Protein AF-A0A1I8PI78-F1 (afdb_monomer_lite)

Radius of gyration: 45.67 Å; chains: 1; bounding box: 84×105×122 Å

Foldseek 3Di:
DVVQLPPDDLVLLLVLCVVVVHDSDDDSVVSVVVCPPPDPVVVVVSSVVVVVVVVVVVVVVVVVPPDDDDDDDDDDDDDDDDDDDDDDDDDDDDDDDDDDDDDDDDDDDDDDDDDDDDDDDDDDDDDDDDDPPPPPPVVVVVVVVVVVVVVVVVVVVVVVVVVVVVVVVVVVVVVVVVVVVVVVVVVVVVVVVVVVVVVLVVLVPDDLVVLLVVAAACPLPDFLLVRVVVLVVSCVVSVDDLVSSLVSVQVRYDDPLNVVCVVDPPSPPDDSVVVSVVSNVVRGPPPDVVVVVVVVVVVVVPDPPPPDDDD

pLDDT: mean 70.79, std 22.89, range [30.94, 96.75]

Sequence (311 aa):
MEFMEEELSLTTLQALCRNFFLSTDGTKRQLVLRLKDVPKEELTKMIEVETTKEYDSTVIQKHLTVDGGQSVVHKENLQASENVKNTAKLEGTSKNENADTKVMTTENIPNNNKNQRTPEKEKHKLQHTSNPNEEILSGRFDRRVNNYNNFRSAEFTLEASLKEKEMELLKKENELLKREQELLRKENQMLRSVDCAAEQSAAAGISLSLVSNFISNYDGKTDGTFWVTQLRDIQKTYMLSDNMLRALFATKLIGRAQVWLHSRRNTSDENLDELFQQFCLMFGTKETKLEKQVFEQQQRLKRPKTRNKSH

Secondary structure (DSSP, 8-state):
-HHHHHHS-HHHHHHHHHHTT----S-HHHHHHHGGGS-HHHHHHHHHHHHHHHHHHHHHHHTTS-S-----------------------------------------------------------------S-TTTSTTTHHHHHHHHHHHHHHHHHHHHHHHHHHHHHHHHHHHHHHHHHHHHHHHHHHHHHHHHHHHHHGGGS-HHHHHTTS--B-SSS-HHHHHHHHHHHHHHHT--HHHHHHHHHHHB-THHHHHHHH-TTTTTS-HHHHHHHHHHHHS----HHHHHHHHHHHHHTS--------

InterPro domains:
  IPR003034 SAP domain [PS50800] (5-39)

Organism: Stomoxys calcitrans (NCBI:txid35570)

Structure (mmCIF, N/CA/C/O backbone):
data_AF-A0A1I8PI78-F1
#
_entry.id   AF-A0A1I8PI78-F1
#
loop_
_atom_site.group_PDB
_atom_site.id
_atom_site.type_symbol
_atom_site.label_atom_id
_atom_site.label_alt_id
_atom_site.label_comp_id
_atom_site.label_asym_id
_atom_site.label_entity_id
_atom_site.label_seq_id
_atom_site.pdbx_PDB_ins_code
_atom_site.Cartn_x
_atom_site.Cartn_y
_atom_site.Cartn_z
_atom_site.occupancy
_atom_site.B_iso_or_equiv
_atom_site.auth_seq_id
_atom_site.auth_comp_id
_atom_site.auth_asym_id
_atom_site.auth_atom_id
_atom_site.pdbx_PDB_model_num
ATOM 1 N N . MET A 1 1 ? -8.635 -40.770 -2.370 1.00 59.88 1 MET A N 1
ATOM 2 C CA . MET A 1 1 ? -7.539 -40.112 -1.627 1.00 59.88 1 MET A CA 1
ATOM 3 C C . MET A 1 1 ? -6.339 -41.032 -1.541 1.00 59.88 1 MET A C 1
ATOM 5 O O . MET A 1 1 ? -5.278 -40.573 -1.919 1.00 59.88 1 MET A O 1
ATOM 9 N N . GLU A 1 2 ? -6.510 -42.312 -1.186 1.00 69.81 2 GLU A N 1
ATOM 10 C CA . GLU A 1 2 ? -5.438 -43.328 -1.287 1.00 69.81 2 GLU A CA 1
ATOM 11 C C . GLU A 1 2 ? -4.793 -43.369 -2.682 1.00 69.81 2 GLU A C 1
ATOM 13 O O . GLU A 1 2 ? -3.576 -43.332 -2.796 1.00 69.81 2 GLU A O 1
ATOM 18 N N . PHE A 1 3 ? -5.602 -43.245 -3.738 1.00 75.62 3 PHE A N 1
ATOM 19 C CA . PHE A 1 3 ? -5.130 -43.117 -5.123 1.00 75.62 3 PHE A CA 1
ATOM 20 C C . PHE A 1 3 ? -4.078 -42.006 -5.347 1.00 75.62 3 PHE A C 1
ATOM 22 O O . PHE A 1 3 ? -3.125 -42.186 -6.096 1.00 75.62 3 PHE A O 1
ATOM 29 N N . MET A 1 4 ? -4.204 -40.860 -4.662 1.00 75.94 4 MET A N 1
ATOM 30 C CA . MET A 1 4 ? -3.251 -39.750 -4.810 1.00 75.94 4 MET A CA 1
ATOM 31 C C . MET A 1 4 ? -1.936 -39.989 -4.059 1.00 75.94 4 MET A C 1
ATOM 33 O O . MET A 1 4 ? -0.906 -39.428 -4.431 1.00 75.94 4 MET A O 1
ATOM 37 N N . GLU A 1 5 ? -1.958 -40.793 -2.993 1.00 76.88 5 GLU A N 1
ATOM 38 C CA . GLU A 1 5 ? -0.756 -41.097 -2.216 1.00 76.88 5 GLU A CA 1
ATOM 39 C C . GLU A 1 5 ? 0.148 -42.116 -2.902 1.00 76.88 5 GLU A C 1
ATOM 41 O O . GLU A 1 5 ? 1.349 -42.105 -2.637 1.00 76.88 5 GLU A O 1
ATOM 46 N N . GLU A 1 6 ? -0.370 -42.949 -3.800 1.00 83.81 6 GLU A N 1
ATOM 47 C CA . GLU A 1 6 ? 0.429 -43.977 -4.473 1.00 83.81 6 GLU A CA 1
ATOM 48 C C . GLU A 1 6 ? 0.886 -43.536 -5.866 1.00 83.81 6 GLU A C 1
ATOM 50 O O . GLU A 1 6 ? 2.072 -43.654 -6.166 1.00 83.81 6 GLU A O 1
ATOM 55 N N . GLU A 1 7 ? 0.013 -42.924 -6.671 1.00 88.25 7 GLU A N 1
ATOM 56 C CA . GLU A 1 7 ? 0.315 -42.695 -8.093 1.00 88.25 7 GLU A CA 1
ATOM 57 C C . GLU A 1 7 ? 1.052 -41.386 -8.399 1.00 88.25 7 GLU A C 1
ATOM 59 O O . GLU A 1 7 ? 1.869 -41.332 -9.316 1.00 88.25 7 GLU A O 1
ATOM 64 N N . LEU A 1 8 ? 0.806 -40.317 -7.637 1.00 91.19 8 LEU A N 1
ATOM 65 C CA . LEU A 1 8 ? 1.380 -39.006 -7.953 1.00 91.19 8 LEU A CA 1
ATOM 66 C C . LEU A 1 8 ? 2.777 -38.857 -7.357 1.00 91.19 8 LEU A C 1
ATOM 68 O O . LEU A 1 8 ? 3.002 -39.161 -6.185 1.00 91.19 8 LEU A O 1
ATOM 72 N N . SER A 1 9 ? 3.728 -38.344 -8.132 1.00 93.88 9 SER A N 1
ATOM 73 C CA . SER A 1 9 ? 5.056 -38.023 -7.608 1.00 93.88 9 SER A CA 1
ATOM 74 C C . SER A 1 9 ? 4.990 -36.852 -6.609 1.00 93.88 9 SER A C 1
ATOM 76 O O . SER A 1 9 ? 4.043 -36.058 -6.603 1.00 93.88 9 SER A O 1
ATOM 78 N N . LEU A 1 10 ? 6.003 -36.723 -5.742 1.00 93.94 10 LEU A N 1
ATOM 79 C CA . LEU A 1 10 ? 6.080 -35.600 -4.798 1.00 93.94 10 LEU A CA 1
ATOM 80 C C . LEU A 1 10 ? 6.119 -34.251 -5.533 1.00 93.94 10 LEU A C 1
ATOM 82 O O . LEU A 1 10 ? 5.481 -33.297 -5.095 1.00 93.94 10 LEU A O 1
ATOM 86 N N . THR A 1 11 ? 6.822 -34.187 -6.663 1.00 94.06 11 THR A N 1
ATOM 87 C CA . THR A 1 11 ? 6.937 -32.985 -7.495 1.00 94.06 11 THR A CA 1
ATOM 88 C C . THR A 1 11 ? 5.598 -32.607 -8.119 1.00 94.06 11 THR A C 1
ATOM 90 O O . THR A 1 11 ? 5.228 -31.434 -8.078 1.00 94.06 11 THR A O 1
ATOM 93 N N . THR A 1 12 ? 4.820 -33.582 -8.600 1.00 94.56 12 THR A N 1
ATOM 94 C CA . THR A 1 12 ? 3.467 -33.331 -9.125 1.00 94.56 12 THR A CA 1
ATOM 95 C C . THR A 1 12 ? 2.546 -32.793 -8.028 1.00 94.56 12 THR A C 1
ATOM 97 O O . THR A 1 12 ? 1.825 -31.823 -8.243 1.00 94.56 12 THR A O 1
ATOM 100 N N . LEU A 1 13 ? 2.610 -33.351 -6.814 1.00 95.19 13 LEU A N 1
ATOM 101 C CA . LEU A 1 13 ? 1.818 -32.863 -5.679 1.00 95.19 13 LEU A CA 1
ATOM 102 C C . LEU A 1 13 ? 2.198 -31.434 -5.269 1.00 95.19 13 LEU A C 1
ATOM 104 O O . LEU A 1 13 ? 1.318 -30.628 -4.974 1.00 95.19 13 LEU A O 1
ATOM 108 N N . GLN A 1 14 ? 3.487 -31.090 -5.292 1.00 96.12 14 GLN A N 1
ATOM 109 C CA . GLN A 1 14 ? 3.941 -29.720 -5.043 1.00 96.12 14 GLN A CA 1
ATOM 110 C C . GLN A 1 14 ? 3.461 -28.746 -6.127 1.00 96.12 14 GLN A C 1
ATOM 112 O O . GLN A 1 14 ? 3.034 -27.639 -5.797 1.00 96.12 14 GLN A O 1
ATOM 117 N N . ALA A 1 15 ? 3.488 -29.151 -7.400 1.00 95.56 15 ALA A N 1
ATOM 118 C CA . ALA A 1 15 ? 2.967 -28.348 -8.505 1.00 95.56 15 ALA A CA 1
ATOM 119 C C . ALA A 1 15 ? 1.457 -28.093 -8.355 1.00 95.56 15 ALA A C 1
ATOM 121 O O . ALA A 1 15 ? 1.011 -26.951 -8.470 1.00 95.56 15 ALA A O 1
ATOM 122 N N . LEU A 1 16 ? 0.687 -29.124 -7.991 1.00 95.50 16 LEU A N 1
ATOM 123 C CA . LEU A 1 16 ? -0.740 -28.987 -7.694 1.00 95.50 16 LEU A CA 1
ATOM 124 C C . LEU A 1 16 ? -0.979 -28.019 -6.529 1.00 95.50 16 LEU A C 1
ATOM 126 O O . LEU A 1 16 ? -1.774 -27.093 -6.668 1.00 95.50 16 LEU A O 1
ATOM 130 N N . CYS A 1 17 ? -0.259 -28.159 -5.410 1.00 96.25 17 CYS A N 1
ATOM 131 C CA . CYS A 1 17 ? -0.379 -27.220 -4.291 1.00 96.25 17 CYS A CA 1
ATOM 132 C C . CYS A 1 17 ? -0.073 -25.776 -4.713 1.00 96.25 17 CYS A C 1
ATOM 134 O O . CYS A 1 17 ? -0.805 -24.869 -4.323 1.00 96.25 17 CYS A O 1
ATOM 136 N N . ARG A 1 18 ? 0.945 -25.558 -5.556 1.00 96.06 18 ARG A N 1
ATOM 137 C CA . ARG A 1 18 ? 1.276 -24.228 -6.085 1.00 96.06 18 ARG A CA 1
ATOM 138 C C . ARG A 1 18 ? 0.136 -23.639 -6.921 1.00 96.06 18 ARG A C 1
ATOM 140 O O . ARG A 1 18 ? -0.167 -22.462 -6.754 1.00 96.06 18 ARG A O 1
ATOM 147 N N . ASN A 1 19 ? -0.515 -24.441 -7.765 1.00 95.62 19 ASN A N 1
ATOM 148 C CA . ASN A 1 19 ? -1.627 -23.984 -8.609 1.00 95.62 19 ASN A CA 1
ATOM 149 C C . ASN A 1 19 ? -2.861 -23.565 -7.793 1.00 95.62 19 ASN A C 1
ATOM 151 O O . ASN A 1 19 ? -3.588 -22.669 -8.208 1.00 95.62 19 ASN A O 1
ATOM 155 N N . PHE A 1 20 ? -3.064 -24.162 -6.616 1.00 95.06 20 PHE A N 1
ATOM 156 C CA . PHE A 1 20 ? -4.135 -23.789 -5.684 1.00 95.06 20 PHE A CA 1
ATOM 157 C C . PHE A 1 20 ? -3.693 -22.784 -4.605 1.00 95.06 20 PHE A C 1
ATOM 159 O O . PHE A 1 20 ? -4.415 -22.575 -3.634 1.00 95.06 20 PHE A O 1
ATOM 166 N N . PHE A 1 21 ? -2.516 -22.159 -4.750 1.00 95.50 21 PHE A N 1
ATOM 167 C CA . PHE A 1 21 ? -1.947 -21.214 -3.775 1.00 95.50 21 PHE A CA 1
ATOM 168 C C . PHE A 1 21 ? -1.801 -21.792 -2.353 1.00 95.50 21 PHE A C 1
ATOM 170 O O . PHE A 1 21 ? -1.835 -21.070 -1.356 1.00 95.50 21 PHE A O 1
ATOM 177 N N . LEU A 1 22 ? -1.615 -23.107 -2.253 1.00 95.75 22 LEU A N 1
ATOM 178 C CA . LEU A 1 22 ? -1.361 -23.819 -1.006 1.00 95.75 22 LEU A CA 1
ATOM 179 C C . LEU A 1 22 ? 0.149 -23.934 -0.765 1.00 95.75 22 LEU A C 1
ATOM 181 O O . LEU A 1 22 ? 0.956 -23.942 -1.696 1.00 95.75 22 LEU A O 1
ATOM 185 N N . SER A 1 23 ? 0.546 -24.074 0.502 1.00 95.44 23 SER A N 1
ATOM 186 C CA . SER A 1 23 ? 1.950 -24.317 0.857 1.00 95.44 23 SER A CA 1
ATOM 187 C C . SER A 1 23 ? 2.472 -25.598 0.193 1.00 95.44 23 SER A C 1
ATOM 189 O O . SER A 1 23 ? 1.847 -26.659 0.295 1.00 95.44 23 SER A O 1
ATOM 191 N N . THR A 1 24 ? 3.639 -25.499 -0.447 1.00 95.94 24 THR A N 1
ATOM 192 C CA . THR A 1 24 ? 4.338 -26.606 -1.121 1.00 95.94 24 THR A CA 1
ATOM 193 C C . THR A 1 24 ? 5.273 -27.389 -0.197 1.00 95.94 24 THR A C 1
ATOM 195 O O . THR A 1 24 ? 5.861 -28.388 -0.614 1.00 95.94 24 THR A O 1
ATOM 198 N N . ASP A 1 25 ? 5.411 -26.955 1.056 1.00 95.12 25 ASP A N 1
ATOM 199 C CA . ASP A 1 25 ? 6.370 -27.524 1.997 1.00 95.12 25 ASP A CA 1
ATOM 200 C C . ASP A 1 25 ? 5.739 -28.662 2.791 1.00 95.12 25 ASP A C 1
ATOM 202 O O . ASP A 1 25 ? 4.659 -28.514 3.376 1.00 95.12 25 ASP A O 1
ATOM 206 N N . GLY A 1 26 ? 6.418 -29.804 2.839 1.00 94.06 26 GLY A N 1
ATOM 207 C CA . GLY A 1 26 ? 6.004 -30.930 3.663 1.00 94.06 26 GLY A CA 1
ATOM 208 C C . GLY A 1 26 ? 6.188 -32.288 3.008 1.00 94.06 26 GLY A C 1
ATOM 209 O O . GLY A 1 26 ? 6.718 -32.430 1.908 1.00 94.06 26 GLY A O 1
ATOM 210 N N . THR A 1 27 ? 5.738 -33.311 3.725 1.00 96.06 27 THR A N 1
ATOM 211 C CA . THR A 1 27 ? 5.725 -34.694 3.238 1.00 96.06 27 THR A CA 1
ATOM 212 C C . THR A 1 27 ? 4.560 -34.935 2.276 1.00 96.06 27 THR A C 1
ATOM 214 O O . THR A 1 27 ? 3.567 -34.206 2.290 1.00 96.06 27 THR A O 1
ATOM 217 N N . LYS A 1 28 ? 4.634 -36.012 1.479 1.00 95.62 28 LYS A N 1
ATOM 218 C CA . LYS A 1 28 ? 3.578 -36.419 0.530 1.00 95.62 28 LYS A CA 1
ATOM 219 C C . LYS A 1 28 ? 2.179 -36.411 1.168 1.00 95.62 28 LYS A C 1
ATOM 221 O O . LYS A 1 28 ? 1.252 -35.820 0.625 1.00 95.62 28 LYS A O 1
ATOM 226 N N . ARG A 1 29 ? 2.061 -36.969 2.378 1.00 94.25 29 ARG A N 1
ATOM 227 C CA . ARG A 1 29 ? 0.813 -37.010 3.161 1.00 94.25 29 ARG A CA 1
ATOM 228 C C . ARG A 1 29 ? 0.294 -35.625 3.541 1.00 94.25 29 ARG A C 1
ATOM 230 O O . ARG A 1 29 ? -0.905 -35.380 3.484 1.00 94.25 29 ARG A O 1
ATOM 237 N N . GLN A 1 30 ? 1.184 -34.707 3.923 1.00 95.50 30 GLN A N 1
ATOM 238 C CA . GLN A 1 30 ? 0.795 -33.336 4.270 1.00 95.50 30 GLN A CA 1
ATOM 239 C C . GLN A 1 30 ? 0.253 -32.585 3.052 1.00 95.50 30 GLN A C 1
ATOM 241 O O . GLN A 1 30 ? -0.736 -31.868 3.181 1.00 95.50 30 GLN A O 1
ATOM 246 N N . LEU A 1 31 ? 0.855 -32.781 1.876 1.00 95.75 31 LEU A N 1
ATOM 247 C CA . LEU A 1 31 ? 0.366 -32.189 0.629 1.00 95.75 31 LEU A CA 1
ATOM 248 C C . LEU A 1 31 ? -0.999 -32.768 0.232 1.00 95.75 31 LEU A C 1
ATOM 250 O O . LEU A 1 31 ? -1.918 -32.010 -0.068 1.00 95.75 31 LEU A O 1
ATOM 254 N N . VAL A 1 32 ? -1.177 -34.091 0.327 1.00 95.75 32 VAL A N 1
ATOM 255 C CA . VAL A 1 32 ? -2.467 -34.747 0.041 1.00 95.75 32 VAL A CA 1
ATOM 256 C C . VAL A 1 32 ? -3.570 -34.277 0.991 1.00 95.75 32 VAL A C 1
ATOM 258 O O . VAL A 1 32 ? -4.687 -34.020 0.544 1.00 95.75 32 VAL A O 1
ATOM 261 N N . LEU A 1 33 ? -3.269 -34.098 2.281 1.00 95.50 33 LEU A N 1
ATOM 262 C CA . LEU A 1 33 ? -4.239 -33.572 3.246 1.00 95.50 33 LEU A CA 1
ATOM 263 C C . LEU A 1 33 ? -4.698 -32.151 2.909 1.00 95.50 33 LEU A C 1
ATOM 265 O O . LEU A 1 33 ? -5.870 -31.851 3.102 1.00 95.50 33 LEU A O 1
ATOM 269 N N . ARG A 1 34 ? -3.818 -31.291 2.385 1.00 94.44 34 ARG A N 1
ATOM 270 C CA . ARG A 1 34 ? -4.192 -29.927 1.963 1.00 94.44 34 ARG A CA 1
ATOM 271 C C . ARG A 1 34 ? -5.058 -29.929 0.707 1.00 94.44 34 ARG A C 1
ATOM 273 O O . ARG A 1 34 ? -5.958 -29.112 0.580 1.00 94.44 34 ARG A O 1
ATOM 280 N N . LEU A 1 35 ? -4.808 -30.868 -0.201 1.00 94.62 35 LEU A N 1
ATOM 281 C CA . LEU A 1 35 ? -5.600 -31.042 -1.419 1.00 94.62 35 LEU A CA 1
ATOM 282 C C . LEU A 1 35 ? -6.957 -31.719 -1.165 1.00 94.62 35 LEU A C 1
ATOM 284 O O . LEU A 1 35 ? -7.769 -31.818 -2.080 1.00 94.62 35 LEU A O 1
ATOM 288 N N . LYS A 1 36 ? -7.232 -32.173 0.065 1.00 94.69 36 LYS A N 1
ATOM 289 C CA . LYS A 1 36 ? -8.497 -32.825 0.430 1.00 94.69 36 LYS A CA 1
ATOM 290 C C . LYS A 1 36 ? -9.708 -31.901 0.294 1.00 94.69 36 LYS A C 1
ATOM 292 O O . LYS A 1 36 ? -10.793 -32.392 -0.013 1.00 94.69 36 LYS A O 1
ATOM 297 N N . ASP A 1 37 ? -9.510 -30.605 0.515 1.00 92.62 37 ASP A N 1
ATOM 298 C CA . ASP A 1 37 ? -10.580 -29.604 0.478 1.00 92.62 37 ASP A CA 1
ATOM 299 C C . ASP A 1 37 ? -10.832 -29.060 -0.942 1.00 92.62 37 ASP A C 1
ATOM 301 O O . ASP A 1 37 ? -11.783 -28.312 -1.161 1.00 92.62 37 ASP A O 1
ATOM 305 N N . VAL A 1 38 ? -10.014 -29.459 -1.923 1.00 94.25 38 VAL A N 1
ATOM 306 C CA . VAL A 1 38 ? -10.162 -29.058 -3.327 1.00 94.25 38 VAL A CA 1
ATOM 307 C C . VAL A 1 38 ? -11.222 -29.934 -4.016 1.00 94.25 38 VAL A C 1
ATOM 309 O O . VAL A 1 38 ? -11.192 -31.163 -3.869 1.00 94.25 38 VAL A O 1
ATOM 312 N N . PRO A 1 39 ? -12.154 -29.355 -4.800 1.00 95.44 39 PRO A N 1
ATOM 313 C CA . PRO A 1 39 ? -13.128 -30.125 -5.566 1.00 95.44 39 PRO A CA 1
ATOM 314 C C . PRO A 1 39 ? -12.450 -31.133 -6.502 1.00 95.44 39 PRO A C 1
ATOM 316 O O . PRO A 1 39 ? -11.530 -30.797 -7.250 1.00 95.44 39 PRO A O 1
ATOM 319 N N . LYS A 1 40 ? -12.939 -32.380 -6.507 1.00 91.69 40 LYS A N 1
ATOM 320 C CA . LYS A 1 40 ? -12.351 -33.470 -7.311 1.00 91.69 40 LYS A CA 1
ATOM 321 C C . LYS A 1 40 ? -12.277 -33.134 -8.803 1.00 91.69 40 LYS A C 1
ATOM 323 O O . LYS A 1 40 ? -11.312 -33.502 -9.458 1.00 91.69 40 LYS A O 1
ATOM 328 N N . GLU A 1 41 ? -13.274 -32.422 -9.317 1.00 92.12 41 GLU A N 1
ATOM 329 C CA . GLU A 1 41 ? -13.380 -32.030 -10.728 1.00 92.12 41 GLU A CA 1
ATOM 330 C C . GLU A 1 41 ? -12.252 -31.088 -11.165 1.00 92.12 41 GLU A C 1
ATOM 332 O O . GLU A 1 41 ? -11.722 -31.220 -12.268 1.00 92.12 41 GLU A O 1
ATOM 337 N N . GLU A 1 42 ? -11.858 -30.150 -10.302 1.00 93.38 42 GLU A N 1
ATOM 338 C CA . GLU A 1 42 ? -10.747 -29.232 -10.573 1.00 93.38 42 GLU A CA 1
ATOM 339 C C . GLU A 1 42 ? -9.404 -29.951 -10.478 1.00 93.38 42 GLU A C 1
ATOM 341 O O . GLU A 1 42 ? -8.502 -29.724 -11.287 1.00 93.38 42 GLU A O 1
ATOM 346 N N . LEU A 1 43 ? -9.299 -30.869 -9.519 1.00 93.00 43 LEU A N 1
ATOM 347 C CA . LEU A 1 43 ? -8.092 -31.641 -9.286 1.00 93.00 43 LEU A CA 1
ATOM 348 C C . LEU A 1 43 ? -7.796 -32.603 -10.450 1.00 93.00 43 LEU A C 1
ATOM 350 O O . LEU A 1 43 ? -6.653 -32.675 -10.894 1.00 93.00 43 LEU A O 1
ATOM 354 N N . THR A 1 44 ? -8.813 -33.268 -11.012 1.00 92.69 44 THR A N 1
ATOM 355 C CA . THR A 1 44 ? -8.657 -34.124 -12.203 1.00 92.69 44 THR A CA 1
ATOM 356 C C . THR A 1 44 ? -8.186 -33.329 -13.421 1.00 92.69 44 THR A C 1
ATOM 358 O O . THR A 1 44 ? -7.210 -33.724 -14.055 1.00 92.69 44 THR A O 1
ATOM 361 N N . LYS A 1 45 ? -8.796 -32.168 -13.702 1.00 93.88 45 LYS A N 1
ATOM 362 C CA . LYS A 1 45 ? -8.381 -31.299 -14.820 1.00 93.88 45 LYS A CA 1
ATOM 363 C C . LYS A 1 45 ? -6.923 -30.852 -14.691 1.00 93.88 45 LYS A C 1
ATOM 365 O O . LYS A 1 45 ? -6.190 -30.823 -15.672 1.00 93.88 45 LYS A O 1
ATOM 370 N N . MET A 1 46 ? -6.492 -30.510 -13.479 1.00 92.81 46 MET A N 1
ATOM 371 C CA . MET A 1 46 ? -5.114 -30.083 -13.220 1.00 92.81 46 MET A CA 1
ATOM 372 C C . MET A 1 46 ? -4.104 -31.229 -13.345 1.00 92.81 46 MET A C 1
ATOM 374 O O . MET A 1 46 ? -3.005 -31.012 -13.849 1.00 92.81 46 MET A O 1
ATOM 378 N N . ILE A 1 47 ? -4.469 -32.448 -12.936 1.00 92.69 47 ILE A N 1
ATOM 379 C CA . ILE A 1 47 ? -3.618 -33.634 -13.115 1.00 92.69 47 ILE A CA 1
ATOM 380 C C . ILE A 1 47 ? -3.422 -33.945 -14.604 1.00 92.69 47 ILE A C 1
ATOM 382 O O . ILE A 1 47 ? -2.298 -34.221 -15.023 1.00 92.69 47 ILE A O 1
ATOM 386 N N . GLU A 1 48 ? -4.472 -33.854 -15.423 1.00 91.25 48 GLU A N 1
ATOM 387 C CA . GLU A 1 48 ? -4.363 -34.030 -16.880 1.00 91.25 48 GLU A CA 1
ATOM 388 C C . GLU A 1 48 ? -3.405 -32.999 -17.500 1.00 91.25 48 GLU A C 1
ATOM 390 O O . GLU A 1 48 ? -2.521 -33.347 -18.280 1.00 91.25 48 GLU A O 1
ATOM 395 N N . VAL A 1 49 ? -3.498 -31.732 -17.089 1.00 91.12 49 VAL A N 1
ATOM 396 C CA . VAL A 1 49 ? -2.586 -30.684 -17.572 1.00 91.12 49 VAL A CA 1
ATOM 397 C C . VAL A 1 49 ? -1.138 -30.956 -17.157 1.00 91.12 49 VAL A C 1
ATOM 399 O O . VAL A 1 49 ? -0.230 -30.786 -17.965 1.00 91.12 49 VAL A O 1
ATOM 402 N N . GLU A 1 50 ? -0.887 -31.393 -15.926 1.00 87.44 50 GLU A N 1
ATOM 403 C CA . GLU A 1 50 ? 0.489 -31.578 -15.455 1.00 87.44 50 GLU A CA 1
ATOM 404 C C . GLU A 1 50 ? 1.143 -32.850 -16.022 1.00 87.44 50 GLU A C 1
ATOM 406 O O . GLU A 1 50 ? 2.325 -32.838 -16.361 1.00 87.44 50 GLU A O 1
ATOM 411 N N . THR A 1 51 ? 0.364 -33.914 -16.232 1.00 83.25 51 THR A N 1
ATOM 412 C CA . THR A 1 51 ? 0.847 -35.154 -16.868 1.00 83.25 51 THR A CA 1
ATOM 413 C C . THR A 1 51 ? 1.193 -34.962 -18.348 1.00 83.25 51 THR A C 1
ATOM 415 O O . THR A 1 51 ? 2.148 -35.569 -18.834 1.00 83.25 51 THR A O 1
ATOM 418 N N . THR A 1 52 ? 0.500 -34.066 -19.063 1.00 80.31 52 THR A N 1
ATOM 419 C CA . THR A 1 52 ? 0.860 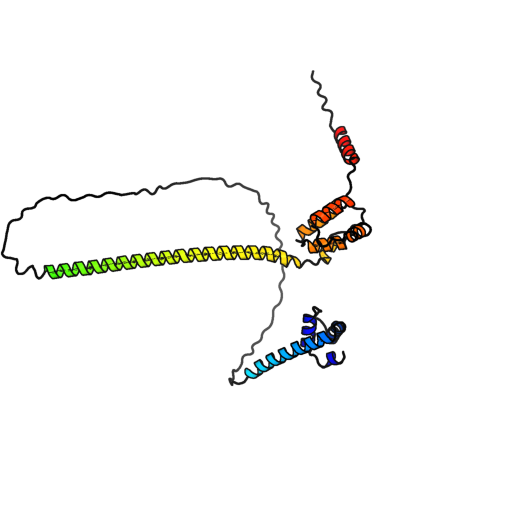-33.736 -20.459 1.00 80.31 52 THR A CA 1
ATOM 420 C C . THR A 1 52 ? 2.202 -33.004 -20.577 1.00 80.31 52 THR A C 1
ATOM 422 O O . THR A 1 52 ? 2.966 -33.280 -21.501 1.00 80.31 52 THR A O 1
ATOM 425 N N . LYS A 1 53 ? 2.562 -32.146 -19.612 1.00 78.19 53 LYS A N 1
ATOM 426 C CA . LYS A 1 53 ? 3.855 -31.426 -19.614 1.00 78.19 53 LYS A CA 1
ATOM 427 C C . LYS A 1 53 ? 5.059 -32.340 -19.371 1.00 78.19 53 LYS A C 1
ATOM 429 O O . LYS A 1 53 ? 6.151 -32.097 -19.892 1.00 78.19 53 LYS A O 1
ATOM 434 N N . GLU A 1 54 ? 4.876 -33.381 -18.564 1.00 65.88 54 GLU A N 1
ATOM 435 C CA . GLU A 1 54 ? 5.935 -34.344 -18.245 1.00 65.88 54 GLU A CA 1
ATOM 436 C C . GLU A 1 54 ? 6.249 -35.256 -19.449 1.00 65.88 54 GLU A C 1
ATOM 438 O O . GLU A 1 54 ? 7.404 -35.638 -19.675 1.00 65.88 54 GLU A O 1
ATOM 443 N N . TYR A 1 55 ? 5.248 -35.515 -20.299 1.00 62.25 55 TYR A N 1
ATOM 444 C CA . TYR A 1 55 ? 5.428 -36.243 -21.555 1.00 62.25 55 TYR A CA 1
ATOM 445 C C . TYR A 1 55 ? 6.262 -35.448 -22.578 1.00 62.25 55 TYR A C 1
ATOM 447 O O . TYR A 1 55 ? 7.208 -35.989 -23.148 1.00 62.25 55 TYR A O 1
ATOM 455 N N . ASP A 1 56 ? 6.020 -34.144 -22.738 1.00 59.84 56 ASP A N 1
ATOM 456 C CA . ASP A 1 56 ? 6.804 -33.320 -23.674 1.00 59.84 56 ASP A CA 1
ATOM 457 C C . ASP A 1 56 ? 8.270 -33.158 -23.235 1.00 59.84 56 ASP A C 1
ATOM 459 O O . ASP A 1 56 ? 9.189 -33.200 -24.058 1.00 59.84 56 ASP A O 1
ATOM 463 N N . SER A 1 57 ? 8.525 -33.068 -21.927 1.00 59.19 57 SER A N 1
ATOM 464 C CA . SER A 1 57 ? 9.893 -32.954 -21.398 1.00 59.19 57 SER A CA 1
ATOM 465 C C . SER A 1 57 ? 10.713 -34.240 -21.593 1.00 59.19 57 SER A C 1
ATOM 467 O O . SER A 1 57 ? 11.920 -34.185 -21.843 1.00 59.19 57 SER A O 1
ATOM 469 N N . THR A 1 58 ? 10.069 -35.410 -21.537 1.00 58.97 58 THR A N 1
ATOM 470 C CA . THR A 1 58 ? 10.737 -36.709 -21.730 1.00 58.97 58 THR A CA 1
ATOM 471 C C . THR A 1 58 ? 10.955 -37.064 -23.205 1.00 58.97 58 THR A C 1
ATOM 473 O O . THR A 1 58 ? 11.942 -37.733 -23.530 1.00 58.97 58 THR A O 1
ATOM 476 N N . VAL A 1 59 ? 10.108 -36.572 -24.116 1.00 56.62 59 VAL A N 1
ATOM 477 C CA . VAL A 1 59 ? 10.306 -36.707 -25.571 1.00 56.62 59 VAL A CA 1
ATOM 478 C C . VAL A 1 59 ? 11.497 -35.866 -26.050 1.00 56.62 59 VAL A C 1
ATOM 480 O O . VAL A 1 59 ? 12.291 -36.337 -26.867 1.00 56.62 59 VAL A O 1
ATOM 483 N N . ILE A 1 60 ? 11.709 -34.678 -25.474 1.00 54.47 60 ILE A N 1
ATOM 484 C CA . ILE A 1 60 ? 12.849 -33.814 -25.823 1.00 54.47 60 ILE A CA 1
ATOM 485 C C . ILE A 1 60 ? 14.184 -34.413 -25.342 1.00 54.47 60 ILE A C 1
ATOM 487 O O . ILE A 1 60 ? 15.173 -34.380 -26.075 1.00 54.47 60 ILE A O 1
ATOM 491 N N . GLN A 1 61 ? 14.231 -35.043 -24.163 1.00 51.81 61 GLN A N 1
ATOM 492 C CA . GLN A 1 61 ? 15.461 -35.686 -23.672 1.00 51.81 61 GLN A CA 1
ATOM 493 C C . GLN A 1 61 ? 15.845 -36.963 -24.438 1.00 51.81 61 GLN A C 1
ATOM 495 O O . GLN A 1 61 ? 17.035 -37.241 -24.601 1.00 51.81 61 GLN A O 1
ATOM 500 N N . LYS A 1 62 ? 14.876 -37.726 -24.963 1.00 51.19 62 LYS A N 1
ATOM 501 C CA . LYS A 1 62 ? 15.174 -38.921 -25.776 1.00 51.19 62 LYS A CA 1
ATOM 502 C C . LYS A 1 62 ? 15.668 -38.596 -27.187 1.00 51.19 62 LYS A C 1
ATOM 504 O O . LYS A 1 62 ? 16.380 -39.413 -27.762 1.00 51.19 62 LYS A O 1
ATOM 509 N N . HIS A 1 63 ? 15.377 -37.409 -27.726 1.00 45.72 63 HIS A N 1
ATOM 510 C CA . HIS A 1 63 ? 15.919 -36.988 -29.024 1.00 45.72 63 HIS A CA 1
ATOM 511 C C . HIS A 1 63 ? 17.327 -36.370 -28.967 1.00 45.72 63 HIS A C 1
ATOM 513 O O . HIS A 1 63 ? 17.940 -36.188 -30.013 1.00 45.72 63 HIS A O 1
ATOM 519 N N . LEU A 1 64 ? 17.880 -36.126 -27.774 1.00 45.12 64 LEU A N 1
ATOM 520 C CA . LEU A 1 64 ? 19.228 -35.564 -27.588 1.00 45.12 64 LEU A CA 1
ATOM 521 C C . LEU A 1 64 ? 20.325 -36.612 -27.315 1.00 45.12 64 LEU A C 1
ATOM 523 O O . LEU A 1 64 ? 21.467 -36.243 -27.061 1.00 45.12 64 LEU A O 1
ATOM 527 N N . THR A 1 65 ? 20.015 -37.913 -27.367 1.00 42.66 65 THR A N 1
ATOM 528 C CA . THR A 1 65 ? 20.983 -39.000 -27.083 1.00 42.66 65 THR A CA 1
ATOM 529 C C . THR A 1 65 ? 21.243 -39.944 -28.259 1.00 42.66 65 THR A C 1
ATOM 531 O O . THR A 1 65 ? 21.724 -41.060 -28.072 1.00 42.66 65 THR A O 1
ATOM 534 N N . VAL A 1 66 ? 21.007 -39.479 -29.487 1.00 48.16 66 VAL A N 1
ATOM 535 C CA . VAL A 1 66 ? 21.499 -40.141 -30.704 1.00 48.16 66 VAL A CA 1
ATOM 536 C C . VAL A 1 66 ? 22.440 -39.192 -31.438 1.00 48.16 66 VAL A C 1
ATOM 538 O O . VAL A 1 66 ? 22.090 -38.649 -32.474 1.00 48.16 66 VAL A O 1
ATOM 541 N N . ASP A 1 67 ? 23.628 -38.966 -30.882 1.00 38.28 67 ASP A N 1
ATOM 542 C CA . ASP A 1 67 ? 24.839 -39.055 -31.698 1.00 38.28 67 ASP A CA 1
ATOM 543 C C . ASP A 1 67 ? 26.070 -39.293 -30.819 1.00 38.28 67 ASP A C 1
ATOM 545 O O . ASP A 1 67 ? 26.195 -38.768 -29.711 1.00 38.28 67 ASP A O 1
ATOM 549 N N . GLY A 1 68 ? 26.941 -40.175 -31.294 1.00 40.53 68 GLY A N 1
ATOM 550 C CA . GLY A 1 68 ? 28.082 -40.687 -30.551 1.00 40.53 68 GLY A CA 1
ATOM 551 C C . GLY A 1 68 ? 29.203 -39.660 -30.412 1.00 40.53 68 GLY A C 1
ATOM 552 O O . GLY A 1 68 ? 29.576 -38.980 -31.361 1.00 40.53 68 GLY A O 1
ATOM 553 N N . GLY A 1 69 ? 29.811 -39.607 -29.229 1.00 33.59 69 GLY A N 1
ATOM 554 C CA . GLY A 1 69 ? 31.012 -38.813 -29.001 1.00 33.59 69 GLY A CA 1
ATOM 555 C C . GLY A 1 69 ? 31.539 -38.991 -27.588 1.00 33.59 69 GLY A C 1
ATOM 556 O O . GLY A 1 69 ? 31.096 -38.325 -26.659 1.00 33.59 69 GLY A O 1
ATOM 557 N N . GLN A 1 70 ? 32.482 -39.917 -27.426 1.00 39.19 70 GLN A N 1
ATOM 558 C CA . GLN A 1 70 ? 33.272 -40.077 -26.209 1.00 39.19 70 GLN A CA 1
ATOM 559 C C . GLN A 1 70 ? 33.971 -38.755 -25.862 1.00 39.19 70 GLN A C 1
ATOM 561 O O . GLN A 1 70 ? 34.729 -38.235 -26.676 1.00 39.19 70 GLN A O 1
ATOM 566 N N . SER A 1 71 ? 33.804 -38.257 -24.635 1.00 34.56 71 SER A N 1
ATOM 567 C CA . SER A 1 71 ? 34.805 -37.375 -24.035 1.00 34.56 71 SER A CA 1
ATOM 568 C C . SER A 1 71 ? 35.064 -37.761 -22.587 1.00 34.56 71 SER A C 1
ATOM 570 O O . SER A 1 71 ? 34.181 -37.841 -21.736 1.00 34.56 71 SER A O 1
ATOM 572 N N . VAL A 1 72 ? 36.337 -38.046 -22.386 1.00 36.19 72 VAL A N 1
ATOM 573 C CA . VAL A 1 72 ? 37.039 -38.552 -21.221 1.00 36.19 72 VAL A CA 1
ATOM 574 C C . VAL A 1 72 ? 37.322 -37.391 -20.253 1.00 36.19 72 VAL A C 1
ATOM 576 O O . VAL A 1 72 ? 37.825 -36.359 -20.668 1.00 36.19 72 VAL A O 1
ATOM 579 N N . VAL A 1 73 ? 36.994 -37.612 -18.973 1.00 39.59 73 VAL A N 1
ATOM 580 C CA . VAL A 1 73 ? 37.712 -37.185 -17.749 1.00 39.59 73 VAL A CA 1
ATOM 581 C C . VAL A 1 73 ? 38.027 -35.687 -17.552 1.00 39.59 73 VAL A C 1
ATOM 583 O O . VAL A 1 73 ? 38.912 -35.134 -18.183 1.00 39.59 73 VAL A O 1
ATOM 586 N N . HIS A 1 74 ? 37.449 -35.091 -16.499 1.00 32.12 74 HIS A N 1
ATOM 587 C CA . HIS A 1 74 ? 38.226 -34.741 -15.297 1.00 32.12 74 HIS A CA 1
ATOM 588 C C . HIS A 1 74 ? 37.319 -34.477 -14.086 1.00 32.12 74 HIS A C 1
ATOM 590 O O . HIS A 1 74 ? 36.509 -33.556 -14.062 1.00 32.12 74 HIS A O 1
ATOM 596 N N . LYS A 1 75 ? 37.482 -35.325 -13.064 1.00 43.69 75 LYS A N 1
ATOM 597 C CA . LYS A 1 75 ? 37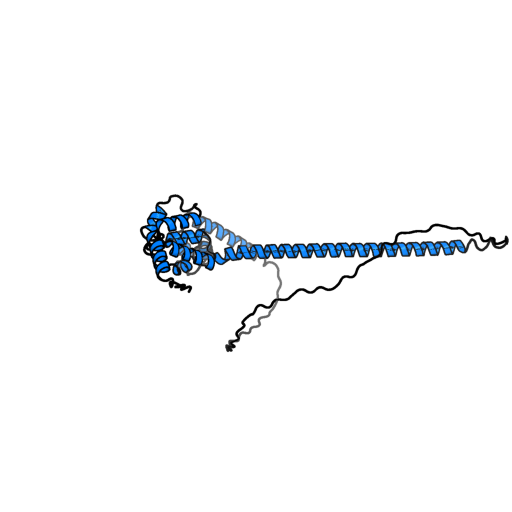.155 -35.017 -11.672 1.00 43.69 75 LYS A CA 1
ATOM 598 C C . LYS A 1 75 ? 38.353 -34.277 -11.094 1.00 43.69 75 LYS A C 1
ATOM 600 O O . LYS A 1 75 ? 39.451 -34.816 -11.173 1.00 43.69 75 LYS A O 1
ATOM 605 N N . GLU A 1 76 ? 38.122 -33.152 -10.435 1.00 35.12 76 GLU A N 1
ATOM 606 C CA . GLU A 1 76 ? 38.944 -32.745 -9.303 1.00 35.12 76 GLU A CA 1
ATOM 607 C C . GLU A 1 76 ? 38.118 -31.922 -8.314 1.00 35.12 76 GLU A C 1
ATOM 609 O O . GLU A 1 76 ? 37.103 -31.312 -8.637 1.00 35.12 76 GLU A O 1
ATOM 614 N N . ASN A 1 77 ? 38.526 -32.071 -7.070 1.00 35.81 77 ASN A N 1
ATOM 615 C CA . ASN A 1 77 ? 37.818 -31.919 -5.814 1.00 35.81 77 ASN A CA 1
ATOM 616 C C . ASN A 1 77 ? 38.627 -30.904 -4.998 1.00 35.81 77 ASN A C 1
ATOM 618 O O . ASN A 1 77 ? 39.847 -30.995 -5.072 1.00 35.81 77 ASN A O 1
ATOM 622 N N . LEU A 1 78 ? 38.007 -30.013 -4.213 1.00 36.00 78 LEU A N 1
ATOM 623 C CA . LEU A 1 78 ? 38.517 -29.598 -2.891 1.00 36.00 78 LEU A CA 1
ATOM 624 C C . LEU A 1 78 ? 37.587 -28.599 -2.183 1.00 36.00 78 LEU A C 1
ATOM 626 O O . LEU A 1 78 ? 37.103 -27.622 -2.749 1.00 36.00 78 LEU A O 1
ATOM 630 N N . GLN A 1 79 ? 37.366 -28.907 -0.907 1.00 37.97 79 GLN A N 1
ATOM 631 C CA . GLN A 1 79 ? 36.627 -28.169 0.111 1.00 37.97 79 GLN A CA 1
ATOM 632 C C . GLN A 1 79 ? 37.511 -27.133 0.844 1.00 37.97 79 GLN A C 1
ATOM 634 O O . GLN A 1 79 ? 38.730 -27.270 0.872 1.00 37.97 79 GLN A O 1
ATOM 639 N N . ALA A 1 80 ? 36.821 -26.245 1.581 1.00 35.12 80 ALA A N 1
ATOM 640 C CA . ALA A 1 80 ? 37.151 -25.682 2.909 1.00 35.12 80 ALA A CA 1
ATOM 641 C C . ALA A 1 80 ? 37.946 -24.357 3.041 1.00 35.12 80 ALA A C 1
ATOM 643 O O . ALA A 1 80 ? 39.136 -24.291 2.757 1.00 35.12 80 ALA A O 1
ATOM 644 N N . SER A 1 81 ? 37.294 -23.332 3.619 1.00 32.78 81 SER A N 1
ATOM 645 C CA . SER A 1 81 ? 37.551 -22.736 4.963 1.00 32.78 81 SER A CA 1
ATOM 646 C C . SER A 1 81 ? 36.562 -21.562 5.177 1.00 32.78 81 SER A C 1
ATOM 648 O O . SER A 1 81 ? 36.295 -20.800 4.256 1.00 32.78 81 SER A O 1
ATOM 650 N N . GLU A 1 82 ? 35.693 -21.541 6.192 1.00 32.84 82 GLU A N 1
ATOM 651 C CA . GLU A 1 82 ? 35.861 -21.184 7.617 1.00 32.84 82 GLU A CA 1
ATOM 652 C C . GLU A 1 82 ? 36.385 -19.763 7.944 1.00 32.84 82 GLU A C 1
ATOM 654 O O . GLU A 1 82 ? 37.558 -19.456 7.790 1.00 32.84 82 GLU A O 1
ATOM 659 N N . ASN A 1 83 ? 35.457 -18.950 8.482 1.00 33.38 83 ASN A N 1
ATOM 660 C CA . ASN A 1 83 ? 35.546 -18.033 9.636 1.00 33.38 83 ASN A CA 1
ATOM 661 C C . ASN A 1 83 ? 36.792 -17.154 9.865 1.00 33.38 83 ASN A C 1
ATOM 663 O O . ASN A 1 83 ? 37.809 -17.676 10.293 1.00 33.38 83 ASN A O 1
ATOM 667 N N . VAL A 1 84 ? 36.594 -15.820 9.920 1.00 33.72 84 VAL A N 1
ATOM 668 C CA . VAL A 1 84 ? 37.106 -14.941 11.006 1.00 33.72 84 VAL A CA 1
ATOM 669 C C . VAL A 1 84 ? 36.165 -13.733 11.219 1.00 33.72 84 VAL A C 1
ATOM 671 O O . VAL A 1 84 ? 35.923 -12.940 10.313 1.00 33.72 84 VAL A O 1
ATOM 674 N N . LYS A 1 85 ? 35.663 -13.583 12.454 1.00 39.06 85 LYS A N 1
ATOM 675 C CA . LYS A 1 85 ? 35.128 -12.341 13.053 1.00 39.06 85 LYS A CA 1
ATOM 676 C C . LYS A 1 85 ? 36.289 -11.491 13.589 1.00 39.06 85 LYS A C 1
ATOM 678 O O . LYS A 1 85 ? 37.222 -12.088 14.113 1.00 39.06 85 LYS A O 1
ATOM 683 N N . ASN A 1 86 ? 36.177 -10.153 13.544 1.00 32.09 86 ASN A N 1
ATOM 684 C CA . ASN A 1 86 ? 36.543 -9.176 14.607 1.00 32.09 86 ASN A CA 1
ATOM 685 C C . ASN A 1 86 ? 36.516 -7.731 14.044 1.00 32.09 86 ASN A C 1
ATOM 687 O O . ASN A 1 86 ? 37.174 -7.446 13.054 1.00 32.09 86 ASN A O 1
ATOM 691 N N . THR A 1 87 ? 35.558 -6.875 14.437 1.00 36.00 87 THR A N 1
ATOM 692 C CA . THR A 1 87 ? 35.579 -5.847 15.518 1.00 36.00 87 THR A CA 1
ATOM 693 C C . THR A 1 87 ? 36.512 -4.638 15.315 1.00 36.00 87 THR A C 1
ATOM 695 O O . THR A 1 87 ? 37.716 -4.770 15.493 1.00 36.00 87 THR A O 1
ATOM 698 N N . ALA A 1 88 ? 35.916 -3.455 15.095 1.00 32.34 88 ALA A N 1
ATOM 699 C CA . ALA A 1 88 ? 36.261 -2.116 15.635 1.00 32.34 88 ALA A CA 1
ATOM 700 C C . ALA A 1 88 ? 35.281 -1.114 14.977 1.00 32.34 88 ALA A C 1
ATOM 702 O O . ALA A 1 88 ? 35.264 -0.997 13.760 1.00 32.34 88 ALA A O 1
ATOM 703 N N . LYS A 1 89 ? 34.254 -0.558 15.633 1.00 35.56 89 LYS A N 1
ATOM 704 C CA . LYS A 1 89 ? 34.234 0.487 16.676 1.00 35.56 89 LYS A CA 1
ATOM 705 C C . LYS A 1 89 ? 35.119 1.694 16.339 1.00 35.56 89 LYS A C 1
ATOM 707 O O . LYS A 1 89 ? 36.283 1.717 16.713 1.00 35.56 89 LYS A O 1
ATOM 712 N N . LEU A 1 90 ? 34.525 2.702 15.700 1.00 37.47 90 LEU A N 1
ATOM 713 C CA . LEU A 1 90 ? 34.981 4.092 15.736 1.00 37.47 90 LEU A CA 1
ATOM 714 C C . LEU A 1 90 ? 33.760 5.015 15.640 1.00 37.47 90 LEU A C 1
ATOM 716 O O . LEU A 1 90 ? 33.034 5.031 14.650 1.00 37.47 90 LEU A O 1
ATOM 720 N N . GLU A 1 91 ? 33.524 5.712 16.747 1.00 32.72 91 GLU A N 1
ATOM 721 C CA . GLU A 1 91 ? 32.649 6.870 16.873 1.00 32.72 91 GLU A CA 1
ATOM 722 C C . GLU A 1 91 ? 33.210 8.025 16.036 1.00 32.72 91 GLU A C 1
ATOM 724 O O . GLU A 1 91 ? 34.423 8.213 15.952 1.00 32.72 91 GLU A O 1
ATOM 729 N N . GLY A 1 92 ? 32.327 8.823 15.443 1.00 30.94 92 GLY A N 1
ATOM 730 C CA . GLY A 1 92 ? 32.726 9.986 14.662 1.00 30.94 92 GLY A CA 1
ATOM 731 C C . GLY A 1 92 ? 31.522 10.802 14.229 1.00 30.94 92 GLY A C 1
ATOM 732 O O . GLY A 1 92 ? 30.987 10.629 13.143 1.00 30.94 92 GLY A O 1
ATOM 733 N N . THR A 1 93 ? 31.089 11.683 15.122 1.00 35.28 93 THR A N 1
ATOM 734 C CA . THR A 1 93 ? 30.141 12.777 14.893 1.00 35.28 93 THR A CA 1
ATOM 735 C C . THR A 1 93 ? 30.414 13.538 13.592 1.00 35.28 93 THR A C 1
ATOM 737 O O . THR A 1 93 ? 31.542 13.965 13.359 1.00 35.28 93 THR A O 1
ATOM 740 N N . SER A 1 94 ? 29.378 13.822 12.803 1.00 34.84 94 SER A N 1
ATOM 741 C CA . SER A 1 94 ? 29.416 14.896 11.804 1.00 34.84 94 SER A CA 1
ATOM 742 C C . SER A 1 94 ? 28.124 15.702 11.855 1.00 34.84 94 SER A C 1
ATOM 744 O O . SER A 1 94 ? 27.064 15.274 11.405 1.00 34.84 94 SER A O 1
ATOM 746 N N . LYS A 1 95 ? 28.255 16.882 12.464 1.00 36.59 95 LYS A N 1
ATOM 747 C CA . LYS A 1 95 ? 27.413 18.051 12.223 1.00 36.59 95 LYS A CA 1
ATOM 748 C C . LYS A 1 95 ? 27.704 18.513 10.796 1.00 36.59 95 LYS A C 1
ATOM 750 O O . LYS A 1 95 ? 28.877 18.621 10.450 1.00 36.59 95 LYS A O 1
ATOM 755 N N . ASN A 1 96 ? 26.678 18.796 10.000 1.00 32.22 96 ASN A N 1
ATOM 756 C CA . ASN A 1 96 ? 26.859 19.519 8.747 1.00 32.22 96 ASN A CA 1
ATOM 757 C C . ASN A 1 96 ? 26.169 20.876 8.889 1.00 32.22 96 ASN A C 1
ATOM 759 O O . ASN A 1 96 ? 24.945 20.958 8.995 1.00 32.22 96 ASN A O 1
ATOM 763 N N . GLU A 1 97 ? 26.995 21.910 9.003 1.00 34.91 97 GLU A N 1
ATOM 764 C CA . GLU A 1 97 ? 26.601 23.310 9.001 1.00 34.91 97 GLU A CA 1
ATOM 765 C C . GLU A 1 97 ? 26.421 23.780 7.556 1.00 34.91 97 GLU A C 1
ATOM 767 O O . GLU A 1 97 ? 27.211 23.465 6.667 1.00 34.91 97 GLU A O 1
ATOM 772 N N . ASN A 1 98 ? 25.356 24.549 7.348 1.00 36.59 98 ASN A N 1
ATOM 773 C CA . ASN A 1 98 ? 25.134 25.356 6.160 1.00 36.59 98 ASN A CA 1
ATOM 774 C C . ASN A 1 98 ? 26.273 26.365 5.986 1.00 36.59 98 ASN A C 1
ATOM 776 O O . ASN A 1 98 ? 26.583 27.104 6.920 1.00 36.59 98 ASN A O 1
ATOM 780 N N . ALA A 1 99 ? 26.794 26.487 4.767 1.00 35.38 99 ALA A N 1
ATOM 781 C CA . ALA A 1 99 ? 27.467 27.702 4.338 1.00 35.38 99 ALA A CA 1
ATOM 782 C C . ALA A 1 99 ? 27.171 27.986 2.864 1.00 35.38 99 ALA A C 1
ATOM 784 O O . ALA A 1 99 ? 27.446 27.184 1.972 1.00 35.38 99 ALA A O 1
ATOM 785 N N . ASP A 1 100 ? 26.596 29.169 2.670 1.00 35.38 100 ASP A N 1
ATOM 786 C CA . ASP A 1 100 ? 26.424 29.903 1.430 1.00 35.38 100 ASP A CA 1
ATOM 787 C C . ASP A 1 100 ? 27.654 29.847 0.521 1.00 35.38 100 ASP A C 1
ATOM 789 O O . ASP A 1 100 ? 28.790 30.027 0.967 1.00 35.38 100 ASP A O 1
ATOM 793 N N . THR A 1 101 ? 27.436 29.731 -0.790 1.00 36.62 101 THR A N 1
ATOM 794 C CA . THR A 1 101 ? 28.446 30.165 -1.759 1.00 36.62 101 THR A CA 1
ATOM 795 C C . THR A 1 101 ? 27.840 31.102 -2.789 1.00 36.62 101 THR A C 1
ATOM 797 O O . THR A 1 101 ? 26.851 30.828 -3.463 1.00 36.62 101 THR A O 1
ATOM 800 N N . LYS A 1 102 ? 28.468 32.269 -2.811 1.00 38.72 102 LYS A N 1
ATOM 801 C CA . LYS A 1 102 ? 28.075 33.531 -3.402 1.00 38.72 102 LYS A CA 1
ATOM 802 C C . LYS A 1 102 ? 28.676 33.666 -4.801 1.00 38.72 102 LYS A C 1
ATOM 804 O O . LYS A 1 102 ? 29.857 33.422 -5.011 1.00 38.72 102 LYS A O 1
ATOM 809 N N . VAL A 1 103 ? 27.809 34.097 -5.708 1.00 39.56 103 VAL A N 1
ATOM 810 C CA . VAL A 1 103 ? 28.001 34.795 -6.990 1.00 39.56 103 VAL A CA 1
ATOM 811 C C . VAL A 1 103 ? 29.351 35.522 -7.167 1.00 39.56 103 VAL A C 1
ATOM 813 O O . VAL A 1 103 ? 29.668 36.388 -6.357 1.00 39.56 103 VAL A O 1
ATOM 816 N N . MET A 1 104 ? 30.041 35.260 -8.291 1.00 34.66 104 MET A N 1
ATOM 817 C CA . MET A 1 104 ? 30.883 36.185 -9.096 1.00 34.66 104 MET A CA 1
ATOM 818 C C . MET A 1 104 ? 31.193 35.495 -10.449 1.00 34.66 104 MET A C 1
ATOM 820 O O . MET A 1 104 ? 31.734 34.398 -10.445 1.00 34.66 104 MET A O 1
ATOM 824 N N . THR A 1 105 ? 30.633 35.883 -11.604 1.00 37.00 105 THR A N 1
ATOM 825 C CA . THR A 1 105 ? 31.034 36.940 -12.572 1.00 37.00 105 THR A CA 1
ATOM 826 C C . THR A 1 105 ? 32.516 37.004 -12.951 1.00 37.00 105 THR A C 1
ATOM 828 O O . THR A 1 105 ? 33.288 37.568 -12.189 1.00 37.00 105 THR A O 1
ATOM 831 N N . THR A 1 106 ? 32.827 36.553 -14.174 1.00 37.16 106 THR A N 1
ATOM 832 C CA . THR A 1 106 ? 33.779 37.072 -15.194 1.00 37.16 106 THR A CA 1
ATOM 833 C C . THR A 1 106 ? 33.635 36.155 -16.432 1.00 37.16 106 THR A C 1
ATOM 835 O O . THR A 1 106 ? 33.269 34.997 -16.278 1.00 37.16 106 THR A O 1
ATOM 838 N N . GLU A 1 107 ? 33.828 36.507 -17.701 1.00 32.47 107 GLU A N 1
ATOM 839 C CA . GLU A 1 107 ? 34.072 37.748 -18.432 1.00 32.47 107 GLU A CA 1
ATOM 840 C C . GLU A 1 107 ? 33.749 37.471 -19.917 1.00 32.47 107 GLU A C 1
ATOM 842 O O . GLU A 1 107 ? 33.899 36.354 -20.413 1.00 32.47 107 GLU A O 1
ATOM 847 N N . ASN A 1 108 ? 33.274 38.506 -20.606 1.00 38.34 108 ASN A N 1
ATOM 848 C CA . ASN A 1 108 ? 32.894 38.521 -22.017 1.00 38.34 108 ASN A CA 1
ATOM 849 C C . ASN A 1 108 ? 34.115 38.540 -22.954 1.00 38.34 108 ASN A C 1
ATOM 851 O O . ASN A 1 108 ? 35.015 39.354 -22.765 1.00 38.34 108 ASN A O 1
ATOM 855 N N . ILE A 1 109 ? 34.060 37.785 -24.058 1.00 40.62 109 ILE A N 1
ATOM 856 C CA . ILE A 1 109 ? 34.859 38.045 -25.269 1.00 40.62 109 ILE A CA 1
ATOM 857 C C . ILE A 1 109 ? 33.891 38.187 -26.458 1.00 40.62 109 ILE A C 1
ATOM 859 O O . ILE A 1 109 ? 33.146 37.244 -26.739 1.00 40.62 109 ILE A O 1
ATOM 863 N N . PRO A 1 110 ? 33.865 39.331 -27.171 1.00 47.41 110 PRO A N 1
ATOM 864 C CA . PRO A 1 110 ? 33.008 39.521 -28.335 1.00 47.41 110 PRO A CA 1
ATOM 865 C C . PRO A 1 110 ? 33.699 39.044 -29.618 1.00 47.41 110 PRO A C 1
ATOM 867 O O . PRO A 1 110 ? 34.823 39.438 -29.925 1.00 47.41 110 PRO A O 1
ATOM 870 N N . ASN A 1 111 ? 32.989 38.233 -30.403 1.00 35.22 111 ASN A N 1
ATOM 871 C CA . ASN A 1 111 ? 33.417 37.809 -31.731 1.00 35.22 111 ASN A CA 1
ATOM 872 C C . ASN A 1 111 ? 32.815 38.760 -32.779 1.00 35.22 111 ASN A C 1
ATOM 874 O O . ASN A 1 111 ? 31.606 38.761 -33.017 1.00 35.22 111 ASN A O 1
ATOM 878 N N . ASN A 1 112 ? 33.663 39.601 -33.367 1.00 38.47 112 ASN A N 1
ATOM 879 C CA . ASN A 1 112 ? 33.329 40.539 -34.431 1.00 38.47 112 ASN A CA 1
ATOM 880 C C . ASN A 1 112 ? 34.050 40.093 -35.707 1.00 38.47 112 ASN A C 1
ATOM 882 O O . ASN A 1 112 ? 35.276 40.064 -35.711 1.00 38.47 112 ASN A O 1
ATOM 886 N N . ASN A 1 113 ? 33.311 39.762 -36.771 1.00 36.09 113 ASN A N 1
ATOM 887 C CA . ASN A 1 113 ? 33.744 40.039 -38.145 1.00 36.09 113 ASN A CA 1
ATOM 888 C C . ASN A 1 113 ? 32.627 39.763 -39.164 1.00 36.09 113 ASN A C 1
ATOM 890 O O . ASN A 1 113 ? 32.426 38.644 -39.634 1.00 36.09 113 ASN A O 1
ATOM 894 N N . LYS A 1 114 ? 31.929 40.838 -39.546 1.00 40.19 114 LYS A N 1
ATOM 895 C CA . LYS A 1 114 ? 31.273 40.980 -40.850 1.00 40.19 114 LYS A CA 1
ATOM 896 C C . LYS A 1 114 ? 32.269 41.664 -41.785 1.00 40.19 114 LYS A C 1
ATOM 898 O O . LYS A 1 114 ? 32.564 42.831 -41.568 1.00 40.19 114 LYS A O 1
ATOM 903 N N . ASN A 1 115 ? 32.707 40.986 -42.844 1.00 36.00 115 ASN A N 1
ATOM 904 C CA . ASN A 1 115 ? 33.356 41.637 -43.983 1.00 36.00 115 ASN A CA 1
ATOM 905 C C . ASN A 1 115 ? 32.535 41.395 -45.253 1.00 36.00 115 ASN A C 1
ATOM 907 O O . ASN A 1 115 ? 32.560 40.321 -45.846 1.00 36.00 115 ASN A O 1
ATOM 911 N N . GLN A 1 116 ? 31.800 42.435 -45.647 1.00 36.81 116 GLN A N 1
ATOM 912 C CA . GLN A 1 116 ? 31.368 42.690 -47.016 1.00 36.81 116 GLN A CA 1
ATOM 913 C C . GLN A 1 116 ? 32.281 43.784 -47.581 1.00 36.81 116 GLN A C 1
ATOM 915 O O . GLN A 1 116 ? 32.345 44.853 -46.980 1.00 36.81 116 GLN A O 1
ATOM 920 N N . ARG A 1 117 ? 32.918 43.550 -48.734 1.00 34.56 117 ARG A N 1
ATOM 921 C CA . ARG A 1 117 ? 32.875 44.406 -49.943 1.00 34.56 117 ARG A CA 1
ATOM 922 C C . ARG A 1 117 ? 34.046 44.133 -50.898 1.00 34.56 117 ARG A C 1
ATOM 924 O O . ARG A 1 117 ? 35.189 43.962 -50.500 1.00 34.56 117 ARG A O 1
ATOM 931 N N . THR A 1 118 ? 33.650 44.126 -52.166 1.00 43.94 118 THR A N 1
ATOM 932 C CA . THR A 1 118 ? 34.354 44.214 -53.459 1.00 43.94 118 THR A CA 1
ATOM 933 C C . THR A 1 118 ? 35.402 45.343 -53.538 1.00 43.94 118 THR A C 1
ATOM 935 O O . THR A 1 118 ? 35.346 46.258 -52.716 1.00 43.94 118 THR A O 1
ATOM 938 N N . PRO A 1 119 ? 36.331 45.329 -54.520 1.00 50.84 119 PRO A N 1
ATOM 939 C CA . PRO A 1 119 ? 36.080 45.940 -55.849 1.00 50.84 119 PRO A CA 1
ATOM 940 C C . PRO A 1 119 ? 36.677 45.105 -57.008 1.00 50.84 119 PRO A C 1
ATOM 942 O O . PRO A 1 119 ? 37.628 44.353 -56.835 1.00 50.84 119 PRO A O 1
ATOM 945 N N . GLU A 1 120 ? 36.045 44.979 -58.172 1.00 36.41 120 GLU A N 1
ATOM 946 C CA . GLU A 1 120 ? 35.863 45.961 -59.256 1.00 36.41 120 GLU A CA 1
ATOM 947 C C . GLU A 1 120 ? 37.156 46.522 -59.893 1.00 36.41 120 GLU A C 1
ATOM 949 O O . GLU A 1 120 ? 37.871 47.347 -59.342 1.00 36.41 120 GLU A O 1
ATOM 954 N N . LYS A 1 121 ? 37.394 45.982 -61.095 1.00 47.00 121 LYS A N 1
ATOM 955 C CA . LYS A 1 121 ? 38.191 46.390 -62.262 1.00 47.00 121 LYS A CA 1
ATOM 956 C C . LYS A 1 121 ? 38.688 47.843 -62.313 1.00 47.00 121 LYS A C 1
ATOM 958 O O . LYS A 1 121 ? 37.877 48.756 -62.380 1.00 47.00 121 LYS A O 1
ATOM 963 N N . GLU A 1 122 ? 39.974 48.008 -62.632 1.00 42.19 122 GLU A N 1
ATOM 964 C CA . GLU A 1 122 ? 40.408 49.094 -63.518 1.00 42.19 122 GLU A CA 1
ATOM 965 C C . GLU A 1 122 ? 41.650 48.734 -64.347 1.00 42.19 122 GLU A C 1
ATOM 967 O O . GLU A 1 122 ? 42.513 47.953 -63.952 1.00 42.19 122 GLU A O 1
ATOM 972 N N . LYS A 1 123 ? 41.647 49.247 -65.577 1.00 47.84 123 LYS A N 1
ATOM 973 C CA . LYS A 1 123 ? 42.514 48.918 -66.710 1.00 47.84 123 LYS A CA 1
ATOM 974 C C . LYS A 1 123 ? 43.745 49.819 -66.703 1.00 47.84 123 LYS A C 1
ATOM 976 O O . LYS A 1 123 ? 43.551 51.024 -66.717 1.00 47.84 123 LYS A O 1
ATOM 981 N N . HIS A 1 124 ? 44.954 49.290 -66.917 1.00 45.59 124 HIS A N 1
ATOM 982 C CA . HIS A 1 124 ? 46.028 50.074 -67.542 1.00 45.59 124 HIS A CA 1
ATOM 983 C C . HIS A 1 124 ? 46.885 49.260 -68.529 1.00 45.59 124 HIS A C 1
ATOM 985 O O . HIS A 1 124 ? 47.635 48.354 -68.194 1.00 45.59 124 HIS A O 1
ATOM 991 N N . LYS A 1 125 ? 46.676 49.657 -69.785 1.00 46.84 125 LYS A N 1
ATOM 992 C CA . LYS A 1 125 ? 47.493 49.665 -71.004 1.00 46.84 125 LYS A CA 1
ATOM 993 C C . LYS A 1 125 ? 49.012 49.475 -70.804 1.00 46.84 125 LYS A C 1
ATOM 995 O O . LYS A 1 125 ? 49.673 50.357 -70.268 1.00 46.84 125 LYS A O 1
ATOM 1000 N N . LEU A 1 126 ? 49.564 48.408 -71.384 1.00 46.00 126 LEU A N 1
ATOM 1001 C CA . LEU A 1 126 ? 50.984 48.291 -71.732 1.00 46.00 126 LEU A CA 1
ATOM 1002 C C . LEU A 1 126 ? 51.090 47.933 -73.217 1.00 46.00 126 LEU A C 1
ATOM 1004 O O . LEU A 1 126 ? 50.543 46.935 -73.680 1.00 46.00 126 LEU A O 1
ATOM 1008 N N . GLN A 1 127 ? 51.735 48.826 -73.963 1.00 46.06 127 GLN A N 1
ATOM 1009 C CA . GLN A 1 127 ? 52.141 48.631 -75.347 1.00 46.06 127 GLN A CA 1
ATOM 1010 C C . GLN A 1 127 ? 53.455 47.849 -75.334 1.00 46.06 127 GLN A C 1
ATOM 1012 O O . GLN A 1 127 ? 54.424 48.323 -74.750 1.00 46.06 127 GLN A O 1
ATOM 1017 N N . HIS A 1 128 ? 53.505 46.700 -76.006 1.00 44.69 128 HIS A N 1
ATOM 1018 C CA . HIS A 1 128 ? 54.766 46.111 -76.440 1.00 44.69 128 HIS A CA 1
ATOM 1019 C C . HIS A 1 128 ? 54.692 45.766 -77.921 1.00 44.69 128 HIS A C 1
ATOM 1021 O O . HIS A 1 128 ? 53.703 45.251 -78.437 1.00 44.69 128 HIS A O 1
ATOM 1027 N N . THR A 1 129 ? 55.756 46.183 -78.582 1.00 45.53 129 THR A N 1
ATOM 1028 C CA . THR A 1 129 ? 56.014 46.175 -80.007 1.00 45.53 129 THR A CA 1
ATOM 1029 C C . THR A 1 129 ? 56.323 44.774 -80.521 1.00 45.53 129 THR A C 1
ATOM 1031 O O . THR A 1 129 ? 56.944 43.962 -79.843 1.00 45.53 129 THR A O 1
ATOM 1034 N N . SER A 1 130 ? 55.895 44.561 -81.757 1.00 47.50 130 SER A N 1
ATOM 1035 C CA . SER A 1 130 ? 56.052 43.419 -82.650 1.00 47.50 130 SER A CA 1
ATOM 1036 C C . SER A 1 130 ? 57.416 42.715 -82.634 1.00 47.50 130 SER A C 1
ATOM 1038 O O . SER A 1 130 ? 58.450 43.366 -82.762 1.00 47.50 130 SER A O 1
ATOM 1040 N N . ASN A 1 131 ? 57.393 41.378 -82.675 1.00 48.50 131 ASN A N 1
ATOM 1041 C CA . ASN A 1 131 ? 58.390 40.583 -83.397 1.00 48.50 131 ASN A CA 1
ATOM 1042 C C . ASN A 1 131 ? 57.713 39.320 -83.990 1.00 48.50 131 ASN A C 1
ATOM 1044 O O . ASN A 1 131 ? 57.289 38.465 -83.216 1.00 48.50 131 ASN A O 1
ATOM 1048 N N . PRO A 1 132 ? 57.537 39.191 -85.322 1.00 53.53 132 PRO A N 1
ATOM 1049 C CA . PRO A 1 132 ? 56.643 38.184 -85.907 1.00 53.53 132 PRO A CA 1
ATOM 1050 C C . PRO A 1 132 ? 57.318 36.871 -86.357 1.00 53.53 132 PRO A C 1
ATOM 1052 O O . PRO A 1 132 ? 56.786 36.206 -87.237 1.00 53.53 132 PRO A O 1
ATOM 1055 N N . ASN A 1 133 ? 58.458 36.459 -85.783 1.00 51.28 133 ASN A N 1
ATOM 1056 C CA . ASN A 1 133 ? 59.208 35.285 -86.278 1.00 51.28 133 ASN A CA 1
ATOM 1057 C C . ASN A 1 133 ? 59.464 34.142 -85.267 1.00 51.28 133 ASN A C 1
ATOM 1059 O O . ASN A 1 133 ? 60.298 33.284 -85.540 1.00 51.28 133 ASN A O 1
ATOM 1063 N N . GLU A 1 134 ? 58.726 34.044 -84.153 1.00 49.50 134 GLU A N 1
ATOM 1064 C CA . GLU A 1 134 ? 58.855 32.904 -83.208 1.00 49.50 134 GLU A CA 1
ATOM 1065 C C . GLU A 1 134 ? 57.569 32.073 -82.993 1.00 49.50 134 GLU A C 1
ATOM 1067 O O . GLU A 1 134 ? 57.506 31.215 -82.114 1.00 49.50 134 GLU A O 1
ATOM 1072 N N . GLU A 1 135 ? 56.531 32.248 -83.815 1.00 50.38 135 GLU A N 1
ATOM 1073 C CA . GLU A 1 135 ? 55.199 31.674 -83.538 1.00 50.38 135 GLU A CA 1
ATOM 1074 C C . GLU A 1 135 ? 54.976 30.203 -83.942 1.00 50.38 135 GLU A C 1
ATOM 1076 O O . GLU A 1 135 ? 53.889 29.666 -83.735 1.00 50.38 135 GLU A O 1
ATOM 1081 N N . ILE A 1 136 ? 55.975 29.497 -84.482 1.00 51.19 136 ILE A N 1
ATOM 1082 C CA . ILE A 1 136 ? 55.756 28.122 -84.986 1.00 51.19 136 ILE A CA 1
ATOM 1083 C C . ILE A 1 136 ? 56.256 27.034 -84.011 1.00 51.19 136 ILE A C 1
ATOM 1085 O O . ILE A 1 136 ? 55.872 25.870 -84.134 1.00 51.19 136 ILE A O 1
ATOM 1089 N N . LEU A 1 137 ? 57.021 27.387 -82.968 1.00 49.38 137 LEU A N 1
ATOM 1090 C CA . LEU A 1 137 ? 57.539 26.416 -81.985 1.00 49.38 137 LEU A CA 1
ATOM 1091 C C . LEU A 1 137 ? 56.969 26.552 -80.558 1.00 49.38 137 LEU A C 1
ATOM 1093 O O . LEU A 1 137 ? 57.009 25.571 -79.814 1.00 49.38 137 LEU A O 1
ATOM 1097 N N . SER A 1 138 ? 56.350 27.677 -80.181 1.00 50.22 138 SER A N 1
ATOM 1098 C CA . SER A 1 138 ? 55.764 27.877 -78.837 1.00 50.22 138 SER A CA 1
ATOM 1099 C C . SER A 1 138 ? 54.373 27.239 -78.655 1.00 50.22 138 SER A C 1
ATOM 1101 O O . SER A 1 138 ? 54.063 26.697 -77.592 1.00 50.22 138 SER A O 1
ATOM 1103 N N . GLY A 1 139 ? 53.560 27.153 -79.715 1.00 48.47 139 GLY A N 1
ATOM 1104 C CA . GLY A 1 139 ? 52.179 26.641 -79.648 1.00 48.47 139 GLY A CA 1
ATOM 1105 C C . GLY A 1 139 ? 52.017 25.148 -79.299 1.00 48.47 139 GLY A C 1
ATOM 1106 O O . GLY A 1 139 ? 50.909 24.699 -78.983 1.00 48.47 139 GLY A O 1
ATOM 1107 N N . ARG A 1 140 ? 53.101 24.354 -79.327 1.00 48.62 140 ARG A N 1
ATOM 1108 C CA . ARG A 1 140 ? 53.108 22.946 -78.867 1.00 48.62 140 ARG A CA 1
ATOM 1109 C C . ARG A 1 140 ? 53.521 22.777 -77.403 1.00 48.62 140 ARG A C 1
ATOM 1111 O O . ARG A 1 140 ? 53.245 21.714 -76.840 1.00 48.62 140 ARG A O 1
ATOM 1118 N N . PHE A 1 141 ? 54.156 23.777 -76.795 1.00 47.25 141 PHE A N 1
ATOM 1119 C CA . PHE A 1 141 ? 54.596 23.711 -75.401 1.00 47.25 141 PHE A CA 1
ATOM 1120 C C . PHE A 1 141 ? 53.508 24.232 -74.449 1.00 47.25 141 PHE A C 1
ATOM 1122 O O . PHE A 1 141 ? 53.175 23.555 -73.475 1.00 47.25 141 PHE A O 1
ATOM 1129 N N . ASP A 1 142 ? 52.821 25.321 -74.807 1.00 50.41 142 ASP A N 1
ATOM 1130 C CA . ASP A 1 142 ? 51.757 25.914 -73.976 1.00 50.41 142 ASP A CA 1
ATOM 1131 C C . ASP A 1 142 ? 50.519 25.021 -73.827 1.00 50.41 142 ASP A C 1
ATOM 1133 O O . ASP A 1 142 ? 49.880 24.975 -72.773 1.00 50.41 142 ASP A O 1
ATOM 1137 N N . ARG A 1 143 ? 50.214 24.208 -74.846 1.00 53.03 143 ARG A N 1
ATOM 1138 C CA . ARG A 1 143 ? 49.113 23.235 -74.773 1.00 53.03 143 ARG A CA 1
ATOM 1139 C C . ARG A 1 143 ? 49.376 22.122 -73.749 1.00 53.03 143 ARG A C 1
ATOM 1141 O O . ARG A 1 143 ? 48.430 21.544 -73.221 1.00 53.03 143 ARG A O 1
ATOM 1148 N N . ARG A 1 144 ? 50.647 21.828 -73.451 1.00 52.44 144 ARG A N 1
ATOM 1149 C CA . ARG A 1 144 ? 51.048 20.800 -72.479 1.00 52.44 144 ARG A CA 1
ATOM 1150 C C . ARG A 1 144 ? 51.022 21.339 -71.044 1.00 52.44 144 ARG A C 1
ATOM 1152 O O . ARG A 1 144 ? 50.592 20.624 -70.144 1.00 52.44 144 ARG A O 1
ATOM 1159 N N . VAL A 1 145 ? 51.394 22.606 -70.846 1.00 54.94 145 VAL A N 1
ATOM 1160 C CA . VAL A 1 145 ? 51.374 23.281 -69.533 1.00 54.94 145 VAL A CA 1
ATOM 1161 C C . VAL A 1 145 ? 49.940 23.588 -69.075 1.00 54.94 145 VAL A C 1
ATOM 1163 O O . VAL A 1 145 ? 49.602 23.341 -67.918 1.00 54.94 145 VAL A O 1
ATOM 1166 N N . ASN A 1 146 ? 49.047 24.003 -69.984 1.00 56.41 146 ASN A N 1
ATOM 1167 C CA . ASN A 1 146 ? 47.628 24.209 -69.650 1.00 56.41 146 ASN A CA 1
ATOM 1168 C C . ASN A 1 146 ? 46.898 22.916 -69.250 1.00 56.41 146 ASN A C 1
ATOM 1170 O O . ASN A 1 146 ? 45.999 22.953 -68.411 1.00 56.41 146 ASN A O 1
ATOM 1174 N N . ASN A 1 147 ? 47.300 21.764 -69.794 1.00 56.88 147 ASN A N 1
ATOM 1175 C CA . ASN A 1 147 ? 46.686 20.485 -69.437 1.00 56.88 147 ASN A CA 1
ATOM 1176 C C . ASN A 1 147 ? 47.102 20.013 -68.026 1.00 56.88 147 ASN A C 1
ATOM 1178 O O . ASN A 1 147 ? 46.288 19.455 -67.297 1.00 56.88 147 ASN A O 1
ATOM 1182 N N . TYR A 1 148 ? 48.336 20.315 -67.598 1.00 57.62 148 TYR A N 1
ATOM 1183 C CA . TYR A 1 148 ? 48.813 20.043 -66.233 1.00 57.62 148 TYR A CA 1
ATOM 1184 C C . TYR A 1 148 ? 48.137 20.931 -65.177 1.00 57.62 148 TYR A C 1
ATOM 1186 O O . TYR A 1 148 ? 47.802 20.450 -64.094 1.00 57.62 148 TYR A O 1
ATOM 1194 N N . ASN A 1 149 ? 47.884 22.204 -65.492 1.00 58.16 149 ASN A N 1
ATOM 1195 C CA . ASN A 1 149 ? 47.177 23.110 -64.582 1.00 58.16 149 ASN A CA 1
ATOM 1196 C C . ASN A 1 149 ? 45.695 22.735 -64.418 1.00 58.16 149 ASN A C 1
ATOM 1198 O O . ASN A 1 149 ? 45.181 22.793 -63.303 1.00 58.16 149 ASN A O 1
ATOM 1202 N N . ASN A 1 150 ? 45.027 22.269 -65.481 1.00 60.72 150 ASN A N 1
ATOM 1203 C CA . ASN A 1 150 ? 43.656 21.755 -65.386 1.00 60.72 150 ASN A CA 1
ATOM 1204 C C . ASN A 1 150 ? 43.567 20.449 -64.582 1.00 60.72 150 ASN A C 1
ATOM 1206 O O . ASN A 1 150 ? 42.640 20.291 -63.791 1.00 60.72 150 ASN A O 1
ATOM 1210 N N . PHE A 1 151 ? 44.537 19.539 -64.726 1.00 58.50 151 PHE A N 1
ATOM 1211 C CA . PHE A 1 151 ? 44.563 18.292 -63.955 1.00 58.50 151 PHE A CA 1
ATOM 1212 C C . PHE A 1 151 ? 44.797 18.549 -62.457 1.00 58.50 151 PHE A C 1
ATOM 1214 O O . PHE A 1 151 ? 44.054 18.049 -61.617 1.00 58.50 151 PHE A O 1
ATOM 1221 N N . ARG A 1 152 ? 45.754 19.423 -62.120 1.00 60.16 152 ARG A N 1
ATOM 1222 C CA . ARG A 1 152 ? 46.036 19.822 -60.731 1.00 60.16 152 ARG A CA 1
ATOM 1223 C C . ARG A 1 152 ? 44.878 20.595 -60.091 1.00 60.16 152 ARG A C 1
ATOM 1225 O O . ARG A 1 152 ? 44.649 20.486 -58.890 1.00 60.16 152 ARG A O 1
ATOM 1232 N N . SER A 1 153 ? 44.135 21.370 -60.883 1.00 65.81 153 SER A N 1
ATOM 1233 C CA . SER A 1 153 ? 42.944 22.082 -60.408 1.00 65.81 153 SER A CA 1
ATOM 1234 C C . SER A 1 153 ? 41.779 21.119 -60.143 1.00 65.81 153 SER A C 1
ATOM 1236 O O . SER A 1 153 ? 41.134 21.231 -59.104 1.00 65.81 153 SER A O 1
ATOM 1238 N N . ALA A 1 154 ? 41.570 20.113 -61.001 1.00 68.31 154 ALA A N 1
ATOM 1239 C CA . ALA A 1 154 ? 40.570 19.067 -60.779 1.00 68.31 154 ALA A CA 1
ATOM 1240 C C . ALA A 1 154 ? 40.868 18.222 -59.522 1.00 68.31 154 ALA A C 1
ATOM 1242 O O . ALA A 1 154 ? 39.963 17.939 -58.736 1.00 68.31 154 ALA A O 1
ATOM 1243 N N . GLU A 1 155 ? 42.136 17.886 -59.281 1.00 70.69 155 GLU A N 1
ATOM 1244 C CA . GLU A 1 155 ? 42.574 17.149 -58.089 1.00 70.69 155 GLU A CA 1
ATOM 1245 C C . GLU A 1 155 ? 42.320 17.944 -56.795 1.00 70.69 155 GLU A C 1
ATOM 1247 O O . GLU A 1 155 ? 41.752 17.416 -55.839 1.00 70.69 155 GLU A O 1
ATOM 1252 N N . PHE A 1 156 ? 42.600 19.252 -56.806 1.00 75.69 156 PHE A N 1
ATOM 1253 C CA . PHE A 1 156 ? 42.291 20.144 -55.685 1.00 75.69 156 PHE A CA 1
ATOM 1254 C C . PHE A 1 156 ? 40.779 20.260 -55.419 1.00 75.69 156 PHE A C 1
ATOM 1256 O O . PHE A 1 156 ? 40.350 20.280 -54.264 1.00 75.69 156 PHE A O 1
ATOM 1263 N N . THR A 1 157 ? 39.947 20.291 -56.468 1.00 77.25 157 THR A N 1
ATOM 1264 C CA . THR A 1 157 ? 38.482 20.302 -56.292 1.00 77.25 157 THR A CA 1
ATOM 1265 C C . THR A 1 157 ? 37.939 18.989 -55.729 1.00 77.25 157 THR A C 1
ATOM 1267 O O . THR A 1 157 ? 36.990 19.010 -54.943 1.00 77.25 157 THR A O 1
ATOM 1270 N N . LEU A 1 158 ? 38.554 17.852 -56.071 1.00 83.94 158 LEU A N 1
ATOM 1271 C CA . LEU A 1 158 ? 38.164 16.548 -55.540 1.00 83.94 158 LEU A CA 1
ATOM 1272 C C . LEU A 1 158 ? 38.535 16.424 -54.058 1.00 83.94 158 LEU A C 1
ATOM 1274 O O . LEU A 1 158 ? 37.720 15.972 -53.257 1.00 83.94 158 LEU A O 1
ATOM 1278 N N . GLU A 1 159 ? 39.733 16.874 -53.682 1.00 85.62 159 GLU A N 1
ATOM 1279 C CA . GLU A 1 159 ? 40.195 16.849 -52.293 1.00 85.62 159 GLU A CA 1
ATOM 1280 C C . GLU A 1 159 ? 39.354 17.770 -51.394 1.00 85.62 159 GLU A C 1
ATOM 1282 O O . GLU A 1 159 ? 39.000 17.399 -50.273 1.00 85.62 159 GLU A O 1
ATOM 1287 N N . ALA A 1 160 ? 38.961 18.945 -51.897 1.00 86.94 160 ALA A N 1
ATOM 1288 C CA . ALA A 1 160 ? 38.034 19.833 -51.198 1.00 86.94 160 ALA A CA 1
ATOM 1289 C C . ALA A 1 160 ? 36.646 19.192 -51.018 1.00 86.94 160 ALA A C 1
ATOM 1291 O O . ALA A 1 160 ? 36.086 19.242 -49.923 1.00 86.94 160 ALA A O 1
ATOM 1292 N N . SER A 1 161 ? 36.120 18.532 -52.057 1.00 92.19 161 SER A N 1
ATOM 1293 C CA . SER A 1 161 ? 34.833 17.826 -51.991 1.00 92.19 161 SER A CA 1
ATOM 1294 C C . SER A 1 161 ? 34.861 16.630 -51.030 1.00 92.19 161 SER A C 1
ATOM 1296 O O . SER A 1 161 ? 33.881 16.374 -50.330 1.00 92.19 161 SER A O 1
ATOM 1298 N N . LEU A 1 162 ? 35.985 15.909 -50.949 1.00 91.88 162 LEU A N 1
ATOM 1299 C CA . LEU A 1 162 ? 36.170 14.820 -49.986 1.00 91.88 162 LEU A CA 1
ATOM 1300 C C . LEU A 1 162 ? 36.188 15.338 -48.547 1.00 91.88 162 LEU A C 1
ATOM 1302 O O . LEU A 1 162 ? 35.438 14.829 -47.718 1.00 91.88 162 LEU A O 1
ATOM 1306 N N . LYS A 1 163 ? 36.953 16.399 -48.268 1.00 92.50 163 LYS A N 1
ATOM 1307 C CA . LYS A 1 163 ? 36.991 17.031 -46.938 1.00 92.50 163 LYS A CA 1
ATOM 1308 C C . LYS A 1 163 ? 35.629 17.580 -46.515 1.00 92.50 163 LYS A C 1
ATOM 1310 O O . LYS A 1 163 ? 35.269 17.507 -45.342 1.00 92.50 163 LYS A O 1
ATOM 1315 N N . GLU A 1 164 ? 34.851 18.111 -47.456 1.00 93.00 164 GLU A N 1
ATOM 1316 C CA . GLU A 1 164 ? 33.484 18.559 -47.187 1.00 93.00 164 GLU A CA 1
ATOM 1317 C C . GLU A 1 164 ? 32.570 17.386 -46.800 1.00 93.00 164 GLU A C 1
ATOM 1319 O O . GLU A 1 164 ? 31.866 17.469 -45.792 1.00 93.00 164 GLU A O 1
ATOM 1324 N N . LYS A 1 165 ? 32.639 16.263 -47.528 1.00 94.19 165 LYS A N 1
ATOM 1325 C CA . LYS A 1 165 ? 31.890 15.041 -47.189 1.00 94.19 165 LYS A CA 1
ATOM 1326 C C . LYS A 1 165 ? 32.304 14.446 -45.845 1.00 94.19 165 LYS A C 1
ATOM 1328 O O . LYS A 1 165 ? 31.437 14.034 -45.079 1.00 94.19 165 LYS A O 1
ATOM 1333 N N . GLU A 1 166 ? 33.598 14.415 -45.537 1.00 92.56 166 GLU A N 1
ATOM 1334 C CA . GLU A 1 166 ? 34.104 13.967 -44.233 1.00 92.56 166 GLU A CA 1
ATOM 1335 C C . GLU A 1 166 ? 33.565 14.844 -43.098 1.00 92.56 166 GLU A C 1
ATOM 1337 O O . GLU A 1 166 ? 33.077 14.340 -42.085 1.00 92.56 166 GLU A O 1
ATOM 1342 N N . MET A 1 167 ? 33.570 16.166 -43.287 1.00 93.44 167 MET A N 1
ATOM 1343 C CA . MET A 1 167 ? 33.011 17.101 -42.314 1.00 93.44 167 MET A CA 1
ATOM 1344 C C . MET A 1 167 ? 31.496 16.919 -42.146 1.00 93.44 167 MET A C 1
ATOM 1346 O O . MET A 1 167 ? 30.975 17.050 -41.037 1.00 93.44 167 MET A O 1
ATOM 1350 N N . GLU A 1 168 ? 30.773 16.620 -43.225 1.00 95.81 168 GLU A N 1
ATOM 1351 C CA . GLU A 1 168 ? 29.341 16.333 -43.166 1.00 95.81 168 GLU A CA 1
ATOM 1352 C C . GLU A 1 168 ? 29.048 15.026 -42.412 1.00 95.81 168 GLU A C 1
ATOM 1354 O O . GLU A 1 168 ? 28.128 14.984 -41.592 1.00 95.81 168 GLU A O 1
ATOM 1359 N N . LEU A 1 169 ? 29.849 13.980 -42.629 1.00 95.69 169 LEU A N 1
ATOM 1360 C CA . LEU A 1 169 ? 29.734 12.716 -41.900 1.00 95.69 169 LEU A CA 1
ATOM 1361 C C . LEU A 1 169 ? 29.979 12.908 -40.401 1.00 95.69 169 LEU A C 1
ATOM 1363 O O . LEU A 1 169 ? 29.151 12.483 -39.598 1.00 95.69 169 LEU A O 1
ATOM 1367 N N . LEU A 1 170 ? 31.028 13.642 -40.023 1.00 95.25 170 LEU A N 1
ATOM 1368 C CA . LEU A 1 170 ? 31.314 13.963 -38.620 1.00 95.25 170 LEU A CA 1
ATOM 1369 C C . LEU A 1 170 ? 30.193 14.777 -37.956 1.00 95.25 170 LEU A C 1
ATOM 1371 O O . LEU A 1 170 ? 29.920 14.618 -36.763 1.00 95.25 170 LEU A O 1
ATOM 1375 N N . LYS A 1 171 ? 29.517 15.657 -38.708 1.00 95.50 171 LYS A N 1
ATOM 1376 C CA . LYS A 1 171 ? 28.339 16.384 -38.206 1.00 95.50 171 LYS A CA 1
ATOM 1377 C C . LYS A 1 171 ? 27.167 15.440 -37.952 1.00 95.50 171 LYS A C 1
ATOM 1379 O O . LYS A 1 171 ? 26.553 15.535 -36.891 1.00 95.50 171 LYS A O 1
ATOM 1384 N N . LYS A 1 172 ? 26.885 14.523 -38.884 1.00 96.31 172 LYS A N 1
ATOM 1385 C CA . LYS A 1 172 ? 25.819 13.518 -38.735 1.00 96.31 172 LYS A CA 1
ATOM 1386 C C . LYS A 1 172 ? 26.090 12.582 -37.559 1.00 96.31 172 LYS A C 1
ATOM 1388 O O . LYS A 1 172 ? 25.179 12.325 -36.780 1.00 96.31 172 LYS A O 1
ATOM 1393 N N . GLU A 1 173 ? 27.333 12.141 -37.384 1.00 93.88 173 GLU A N 1
ATOM 1394 C CA . GLU A 1 173 ? 27.744 11.294 -36.261 1.00 93.88 173 GLU A CA 1
ATOM 1395 C C . GLU A 1 173 ? 27.554 12.004 -34.912 1.00 93.88 173 GLU A C 1
ATOM 1397 O O . GLU A 1 173 ? 26.933 11.459 -34.001 1.00 93.88 173 GLU A O 1
ATOM 1402 N N . ASN A 1 174 ? 27.979 13.268 -34.804 1.00 94.88 174 ASN A N 1
ATOM 1403 C CA . ASN A 1 174 ? 27.742 14.076 -33.604 1.00 94.88 174 ASN A CA 1
ATOM 1404 C C . ASN A 1 174 ? 26.251 14.281 -33.302 1.00 94.88 174 ASN A C 1
ATOM 1406 O O . ASN A 1 174 ? 25.844 14.317 -32.139 1.00 94.88 174 ASN A O 1
ATOM 1410 N N . GLU A 1 175 ? 25.427 14.461 -34.332 1.00 96.69 175 GLU A N 1
ATOM 1411 C CA . GLU A 1 175 ? 23.982 14.608 -34.168 1.00 96.69 175 GLU A CA 1
ATOM 1412 C C . GLU A 1 175 ? 23.333 13.304 -33.680 1.00 96.69 175 GLU A C 1
ATOM 1414 O O . GLU A 1 175 ? 22.428 13.334 -32.842 1.00 96.69 175 GLU A O 1
ATOM 1419 N N . LEU A 1 176 ? 23.819 12.159 -34.163 1.00 96.31 176 LEU A N 1
ATOM 1420 C CA . LEU A 1 176 ? 23.350 10.832 -33.775 1.00 96.31 176 LEU A CA 1
ATOM 1421 C C . LEU A 1 176 ? 23.726 10.520 -32.320 1.00 96.31 176 LEU A C 1
ATOM 1423 O O . LEU A 1 176 ? 22.843 10.204 -31.525 1.00 96.31 176 LEU A O 1
ATOM 1427 N N . LEU A 1 177 ? 24.980 10.767 -31.930 1.00 96.75 177 LEU A N 1
ATOM 1428 C CA . LEU A 1 177 ? 25.447 10.647 -30.542 1.00 96.75 177 LEU A CA 1
ATOM 1429 C C . LEU A 1 177 ? 24.633 11.512 -29.568 1.00 96.75 177 LEU A C 1
ATOM 1431 O O . LEU A 1 177 ? 24.305 11.082 -28.462 1.00 96.75 177 LEU A O 1
ATOM 1435 N N . LYS A 1 178 ? 24.257 12.733 -29.971 1.00 94.75 178 LYS A N 1
ATOM 1436 C CA . LYS A 1 178 ? 23.382 13.591 -29.155 1.00 94.75 178 LYS A CA 1
ATOM 1437 C C . LYS A 1 178 ? 21.985 12.999 -28.987 1.00 94.75 178 LYS A C 1
ATOM 1439 O O . LYS A 1 178 ? 21.440 13.064 -27.887 1.00 94.75 178 LYS A O 1
ATOM 1444 N N . ARG A 1 179 ? 21.405 12.417 -30.044 1.00 93.94 179 ARG A N 1
ATOM 1445 C CA . ARG A 1 179 ? 20.106 11.727 -29.949 1.00 93.94 179 ARG A CA 1
ATOM 1446 C C . ARG A 1 179 ? 20.178 10.504 -29.041 1.00 93.94 179 ARG A C 1
ATOM 1448 O O . ARG A 1 179 ? 19.264 10.309 -28.249 1.00 93.94 179 ARG A O 1
ATOM 1455 N N . GLU A 1 180 ? 21.251 9.724 -29.113 1.00 91.69 180 GLU A N 1
ATOM 1456 C CA . GLU A 1 180 ? 21.452 8.570 -28.230 1.00 91.69 180 GLU A CA 1
ATOM 1457 C C . GLU A 1 180 ? 21.580 8.987 -26.763 1.00 91.69 180 GLU A C 1
ATOM 1459 O O . GLU A 1 180 ? 20.911 8.414 -25.906 1.00 91.69 180 GLU A O 1
ATOM 1464 N N . GLN A 1 181 ? 22.355 10.035 -26.458 1.00 92.25 181 GLN A N 1
ATOM 1465 C CA . GLN A 1 181 ? 22.436 10.563 -25.090 1.00 92.25 181 GLN A CA 1
ATOM 1466 C C . GLN A 1 181 ? 21.084 11.059 -24.568 1.00 92.25 181 GLN A C 1
ATOM 1468 O O . GLN A 1 181 ? 20.771 10.883 -23.390 1.00 92.25 181 GLN A O 1
ATOM 1473 N N . GLU A 1 182 ? 20.286 11.695 -25.425 1.00 95.25 182 GLU A N 1
ATOM 1474 C CA . GLU A 1 182 ? 18.944 12.157 -25.075 1.00 95.25 182 GLU A CA 1
ATOM 1475 C C . GLU A 1 182 ? 17.999 10.976 -24.806 1.00 95.25 182 GLU A C 1
ATOM 1477 O O . GLU A 1 182 ? 17.250 10.995 -23.829 1.00 95.25 182 GLU A O 1
ATOM 1482 N N . LEU A 1 183 ? 18.060 9.924 -25.629 1.00 93.31 183 LEU A N 1
ATOM 1483 C CA . LEU A 1 183 ? 17.294 8.693 -25.422 1.00 93.31 183 LEU A CA 1
ATOM 1484 C C . LEU A 1 183 ? 17.691 8.003 -24.116 1.00 93.31 183 LEU A C 1
ATOM 1486 O O . LEU A 1 183 ? 16.811 7.710 -23.314 1.00 93.31 183 LEU A O 1
ATOM 1490 N N . LEU A 1 184 ? 18.989 7.849 -23.846 1.00 92.06 184 LEU A N 1
ATOM 1491 C CA . LEU A 1 184 ? 19.498 7.276 -22.595 1.00 92.06 184 LEU A CA 1
ATOM 1492 C C . LEU A 1 184 ? 19.093 8.096 -21.364 1.00 92.06 184 LEU A C 1
ATOM 1494 O O . LEU A 1 184 ? 18.828 7.530 -20.302 1.00 92.06 184 LEU A O 1
ATOM 1498 N N . ARG A 1 185 ? 19.026 9.430 -21.480 1.00 90.69 185 ARG A N 1
ATOM 1499 C CA . ARG A 1 185 ? 18.509 10.294 -20.406 1.00 90.69 185 ARG A CA 1
ATOM 1500 C C . ARG A 1 185 ? 17.019 10.079 -20.175 1.00 90.69 185 ARG A C 1
ATOM 1502 O O . ARG A 1 185 ? 16.612 9.950 -19.023 1.00 90.69 185 ARG A O 1
ATOM 1509 N N . LYS A 1 186 ? 16.219 10.023 -21.241 1.00 91.06 186 LYS A N 1
ATOM 1510 C CA . LYS A 1 186 ? 14.774 9.766 -21.152 1.00 91.06 186 LYS A CA 1
ATOM 1511 C C . LYS A 1 186 ? 14.476 8.372 -20.615 1.00 91.06 186 LYS A C 1
ATOM 1513 O O . LYS A 1 186 ? 13.592 8.228 -19.781 1.00 91.06 186 LYS A O 1
ATOM 1518 N N . GLU A 1 187 ? 15.235 7.368 -21.035 1.00 87.50 187 GLU A N 1
ATOM 1519 C CA . GLU A 1 187 ? 15.141 6.005 -20.519 1.00 87.50 187 GLU A CA 1
ATOM 1520 C C . GLU A 1 187 ? 15.498 5.955 -19.033 1.00 87.50 187 GLU A C 1
ATOM 1522 O O . GLU A 1 187 ? 14.704 5.458 -18.245 1.00 87.50 187 GLU A O 1
ATOM 1527 N N . ASN A 1 188 ? 16.609 6.569 -18.608 1.00 83.06 188 ASN A N 1
ATOM 1528 C CA . ASN A 1 188 ? 16.943 6.684 -17.182 1.00 83.06 188 ASN A CA 1
ATOM 1529 C C . ASN A 1 188 ? 15.866 7.420 -16.376 1.00 83.06 188 ASN A C 1
ATOM 1531 O O . ASN A 1 188 ? 15.602 7.072 -15.227 1.00 83.06 188 ASN A O 1
ATOM 1535 N N . GLN A 1 189 ? 15.254 8.455 -16.950 1.00 87.56 189 GLN A N 1
ATOM 1536 C CA . GLN A 1 189 ? 14.160 9.174 -16.307 1.00 87.56 189 GLN A CA 1
ATOM 1537 C C . GLN A 1 189 ? 12.914 8.287 -16.174 1.00 87.56 189 GLN A C 1
ATOM 1539 O O . GLN A 1 189 ? 12.283 8.292 -15.117 1.00 87.56 189 GLN A O 1
ATOM 1544 N N . MET A 1 190 ? 12.590 7.499 -17.204 1.00 79.00 190 MET A N 1
ATOM 1545 C CA . MET A 1 190 ? 11.503 6.523 -17.152 1.00 79.00 190 MET A CA 1
ATOM 1546 C C . MET A 1 190 ? 11.794 5.420 -16.138 1.00 79.00 190 MET A C 1
ATOM 1548 O O . MET A 1 190 ? 10.945 5.173 -15.291 1.00 79.00 190 MET A O 1
ATOM 1552 N N . LEU A 1 191 ? 12.992 4.833 -16.143 1.00 77.38 191 LEU A N 1
ATOM 1553 C CA . LEU A 1 191 ? 13.409 3.826 -15.165 1.00 77.38 191 LEU A CA 1
ATOM 1554 C C . LEU A 1 191 ? 13.290 4.366 -13.738 1.00 77.38 191 LEU A C 1
ATOM 1556 O O . LEU A 1 191 ? 12.627 3.749 -12.921 1.00 77.38 191 LEU A O 1
ATOM 1560 N N . ARG A 1 192 ? 13.760 5.590 -13.467 1.00 75.88 192 ARG A N 1
ATOM 1561 C CA . ARG A 1 192 ? 13.571 6.237 -12.155 1.00 75.88 192 ARG A CA 1
ATOM 1562 C C . ARG A 1 192 ? 12.103 6.456 -11.782 1.00 75.88 192 ARG A C 1
ATOM 1564 O O . ARG A 1 192 ? 11.752 6.362 -10.610 1.00 75.88 192 ARG A O 1
ATOM 1571 N N . SER A 1 193 ? 11.242 6.776 -12.748 1.00 70.31 193 SER A N 1
ATOM 1572 C CA . SER A 1 193 ? 9.802 6.927 -12.494 1.00 70.31 193 SER A CA 1
ATOM 1573 C C . SER A 1 193 ? 9.102 5.585 -12.250 1.00 70.31 193 SER A C 1
ATOM 1575 O O . SER A 1 193 ? 8.207 5.507 -11.410 1.00 70.31 193 SER A O 1
ATOM 1577 N N . VAL A 1 194 ? 9.546 4.527 -12.934 1.00 63.91 194 VAL A N 1
ATOM 1578 C CA . VAL A 1 194 ? 9.058 3.157 -12.763 1.00 63.91 194 VAL A CA 1
ATOM 1579 C C . VAL A 1 194 ? 9.545 2.592 -11.438 1.00 63.91 194 VAL A C 1
ATOM 1581 O O . VAL A 1 194 ? 8.735 2.013 -10.734 1.00 63.91 194 VAL A O 1
ATOM 1584 N N . ASP A 1 195 ? 10.793 2.834 -11.042 1.00 56.28 195 ASP A N 1
ATOM 1585 C CA . ASP A 1 195 ? 11.332 2.427 -9.742 1.00 56.28 195 ASP A CA 1
ATOM 1586 C C . ASP A 1 195 ? 10.596 3.124 -8.595 1.00 56.28 195 ASP A C 1
ATOM 1588 O O . ASP A 1 195 ? 10.268 2.486 -7.608 1.00 56.28 195 ASP A O 1
ATOM 1592 N N . CYS A 1 196 ? 10.210 4.395 -8.741 1.00 51.16 196 CYS A N 1
ATOM 1593 C CA . CYS A 1 196 ? 9.415 5.087 -7.723 1.00 51.16 196 CYS A CA 1
ATOM 1594 C C . CYS A 1 196 ? 7.967 4.551 -7.625 1.00 51.16 196 CYS A C 1
ATOM 1596 O O . CYS A 1 196 ? 7.369 4.559 -6.547 1.00 51.16 196 CYS A O 1
ATOM 1598 N N . ALA A 1 197 ? 7.399 4.046 -8.727 1.00 49.72 197 ALA A N 1
ATOM 1599 C CA . ALA A 1 197 ? 6.106 3.354 -8.736 1.00 49.72 197 ALA A CA 1
ATOM 1600 C C . ALA A 1 197 ? 6.217 1.885 -8.270 1.00 49.72 197 ALA A C 1
ATOM 1602 O O . ALA A 1 197 ? 5.318 1.361 -7.614 1.00 49.72 197 ALA A O 1
ATOM 1603 N N . ALA A 1 198 ? 7.337 1.227 -8.566 1.00 50.09 198 ALA A N 1
ATOM 1604 C CA . ALA A 1 198 ? 7.640 -0.137 -8.166 1.00 50.09 198 ALA A CA 1
ATOM 1605 C C . ALA A 1 198 ? 8.042 -0.211 -6.692 1.00 50.09 198 ALA A C 1
ATOM 1607 O O . ALA A 1 198 ? 7.642 -1.156 -6.032 1.00 50.09 198 ALA A O 1
ATOM 1608 N N . GLU A 1 199 ? 8.720 0.789 -6.128 1.00 48.41 199 GLU A N 1
ATOM 1609 C CA . GLU A 1 199 ? 8.960 0.928 -4.686 1.00 48.41 199 GLU A CA 1
ATOM 1610 C C . GLU A 1 199 ? 7.646 1.153 -3.925 1.00 48.41 199 GLU A C 1
ATOM 1612 O O . GLU A 1 199 ? 7.440 0.548 -2.874 1.00 48.41 199 GLU A O 1
ATOM 1617 N N . GLN A 1 200 ? 6.698 1.912 -4.493 1.00 50.78 200 GLN A N 1
ATOM 1618 C CA . GLN A 1 200 ? 5.334 2.014 -3.953 1.00 50.78 200 GLN A CA 1
ATOM 1619 C C . GLN A 1 200 ? 4.576 0.675 -4.010 1.00 50.78 200 GLN A C 1
ATOM 1621 O O . GLN A 1 200 ? 3.751 0.402 -3.141 1.00 50.78 200 GLN A O 1
ATOM 1626 N N . SER A 1 201 ? 4.877 -0.191 -4.984 1.00 46.41 201 SER A N 1
ATOM 1627 C CA . SER A 1 201 ? 4.279 -1.529 -5.093 1.00 46.41 201 SER A CA 1
ATOM 1628 C C . SER A 1 201 ? 5.054 -2.624 -4.339 1.00 46.41 201 SER A C 1
ATOM 1630 O O . SER A 1 201 ? 4.460 -3.631 -3.967 1.00 46.41 201 SER A O 1
ATOM 1632 N N . ALA A 1 202 ? 6.354 -2.456 -4.085 1.00 45.56 202 ALA A N 1
ATOM 1633 C CA . ALA A 1 202 ? 7.223 -3.391 -3.365 1.00 45.56 202 ALA 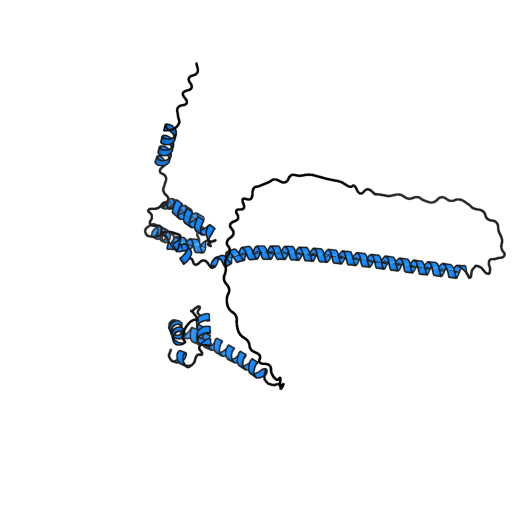A CA 1
ATOM 1634 C C . ALA A 1 202 ? 7.215 -3.136 -1.847 1.00 45.56 202 ALA A C 1
ATOM 1636 O O . ALA A 1 202 ? 7.454 -4.058 -1.065 1.00 45.56 202 ALA A O 1
ATOM 1637 N N . ALA A 1 203 ? 6.813 -1.936 -1.409 1.00 47.97 203 ALA A N 1
ATOM 1638 C CA . ALA A 1 203 ? 6.409 -1.665 -0.027 1.00 47.97 203 ALA A CA 1
ATOM 1639 C C . ALA A 1 203 ? 5.189 -2.506 0.426 1.00 47.97 203 ALA A C 1
ATOM 1641 O O . ALA A 1 203 ? 4.921 -2.616 1.624 1.00 47.97 203 ALA A O 1
ATOM 1642 N N . ALA A 1 204 ? 4.499 -3.192 -0.498 1.00 51.81 204 ALA A N 1
ATOM 1643 C CA . ALA A 1 204 ? 3.428 -4.150 -0.206 1.00 51.81 204 ALA A CA 1
ATOM 1644 C C . ALA A 1 204 ? 3.884 -5.414 0.559 1.00 51.81 204 ALA A C 1
ATOM 1646 O O . ALA A 1 204 ? 3.057 -6.260 0.895 1.00 51.81 204 ALA A O 1
ATOM 1647 N N . GLY A 1 205 ? 5.178 -5.556 0.873 1.00 54.56 205 GLY A N 1
ATOM 1648 C CA . GLY A 1 205 ? 5.687 -6.626 1.738 1.00 54.56 205 GLY A CA 1
ATOM 1649 C C . GLY A 1 205 ? 5.349 -6.462 3.227 1.00 54.56 205 GLY A C 1
ATOM 1650 O O . GLY A 1 205 ? 5.528 -7.401 4.006 1.00 54.56 205 GLY A O 1
ATOM 1651 N N . ILE A 1 206 ? 4.858 -5.296 3.661 1.00 65.06 206 ILE A N 1
ATOM 1652 C CA . ILE A 1 206 ? 4.493 -5.088 5.065 1.00 65.06 206 ILE A CA 1
ATOM 1653 C C . ILE A 1 206 ? 3.116 -5.697 5.322 1.00 65.06 206 ILE A C 1
ATOM 1655 O O . ILE A 1 206 ? 2.078 -5.132 4.978 1.00 65.06 206 ILE A O 1
ATOM 1659 N N . SER A 1 207 ? 3.114 -6.869 5.960 1.00 78.31 207 SER A N 1
ATOM 1660 C CA . SER A 1 207 ? 1.879 -7.544 6.362 1.00 78.31 207 SER A CA 1
ATOM 1661 C C . SER A 1 207 ? 0.989 -6.615 7.198 1.00 78.31 207 SER A C 1
ATOM 1663 O O . SER A 1 207 ? 1.432 -6.011 8.180 1.00 78.31 207 SER A O 1
ATOM 1665 N N . LEU A 1 208 ? -0.297 -6.539 6.844 1.00 81.94 208 LEU A N 1
ATOM 1666 C CA . LEU A 1 208 ? -1.305 -5.778 7.592 1.00 81.94 208 LEU A CA 1
ATOM 1667 C C . LEU A 1 208 ? -1.336 -6.181 9.079 1.00 81.94 208 LEU A C 1
ATOM 1669 O O . LEU A 1 208 ? -1.605 -5.353 9.945 1.00 81.94 208 LEU A O 1
ATOM 1673 N N . SER A 1 209 ? -0.996 -7.437 9.386 1.00 83.56 209 SER A N 1
ATOM 1674 C CA . SER A 1 209 ? -0.840 -7.955 10.748 1.00 83.56 209 SER A CA 1
ATOM 1675 C C . SER A 1 209 ? 0.263 -7.264 11.548 1.00 83.56 209 SER A C 1
ATOM 1677 O O . SER A 1 209 ? 0.069 -7.006 12.732 1.00 83.56 209 SER A O 1
ATOM 1679 N N . LEU A 1 210 ? 1.402 -6.938 10.930 1.00 87.06 210 LEU A N 1
ATOM 1680 C CA . LEU A 1 210 ? 2.482 -6.225 11.615 1.00 87.06 210 LEU A CA 1
ATOM 1681 C C . LEU A 1 210 ? 2.050 -4.794 11.937 1.00 87.06 210 LEU A C 1
ATOM 1683 O O . LEU A 1 210 ? 2.188 -4.344 13.070 1.00 87.06 210 LEU A O 1
ATOM 1687 N N . VAL A 1 211 ? 1.463 -4.118 10.948 1.00 87.75 211 VAL A N 1
ATOM 1688 C CA . VAL A 1 211 ? 0.977 -2.738 11.075 1.00 87.75 211 VAL A CA 1
ATOM 1689 C C . VAL A 1 211 ? -0.122 -2.637 12.131 1.00 87.75 211 VAL A C 1
ATOM 1691 O O . VAL A 1 211 ? -0.141 -1.713 12.943 1.00 87.75 211 VAL A O 1
ATOM 1694 N N . SER A 1 212 ? -1.007 -3.633 12.160 1.00 89.25 212 SER A N 1
ATOM 1695 C CA . SER A 1 212 ? -2.062 -3.774 13.158 1.00 89.25 212 SER A CA 1
ATOM 1696 C C . SER A 1 212 ? -1.517 -3.741 14.588 1.00 89.25 212 SER A C 1
ATOM 1698 O O . SER A 1 212 ? -2.169 -3.178 15.460 1.00 89.25 212 SER A O 1
ATOM 1700 N N . ASN A 1 213 ? -0.313 -4.245 14.858 1.00 90.12 213 ASN A N 1
ATOM 1701 C CA . ASN A 1 213 ? 0.243 -4.229 16.214 1.00 90.12 213 ASN A CA 1
ATOM 1702 C C . ASN A 1 213 ? 0.667 -2.831 16.697 1.00 90.12 213 ASN A C 1
ATOM 1704 O O . ASN A 1 213 ? 0.770 -2.625 17.904 1.00 90.12 213 ASN A O 1
ATOM 1708 N N . PHE A 1 214 ? 0.881 -1.867 15.794 1.00 89.75 214 PHE A N 1
ATOM 1709 C CA . PHE A 1 214 ? 1.275 -0.504 16.171 1.00 89.75 214 PHE A CA 1
ATOM 1710 C C . PHE A 1 214 ? 0.102 0.377 16.596 1.00 89.75 214 PHE A C 1
ATOM 1712 O O . PHE A 1 214 ? 0.325 1.405 17.230 1.00 89.75 214 PHE A O 1
ATOM 1719 N N . ILE A 1 215 ? -1.136 -0.015 16.274 1.00 91.31 215 ILE A N 1
ATOM 1720 C CA . ILE A 1 215 ? -2.325 0.757 16.627 1.00 91.31 215 ILE A CA 1
ATOM 1721 C C . ILE A 1 215 ? -3.243 -0.016 17.573 1.00 91.31 215 ILE A C 1
ATOM 1723 O O . ILE A 1 215 ? -3.617 -1.175 17.345 1.00 91.31 215 ILE A O 1
ATOM 1727 N N . SER A 1 216 ? -3.632 0.654 18.654 1.00 92.81 216 SER A N 1
ATOM 1728 C CA . SER A 1 216 ? -4.619 0.144 19.597 1.00 92.81 216 SER A CA 1
ATOM 1729 C C . SER A 1 216 ? -6.017 0.131 18.975 1.00 92.81 216 SER A C 1
ATOM 1731 O O . SER A 1 216 ? -6.364 0.967 18.134 1.00 92.81 216 SER A O 1
ATOM 1733 N N . ASN A 1 217 ? -6.831 -0.840 19.391 1.00 94.56 217 ASN A N 1
ATOM 1734 C CA . ASN A 1 217 ? -8.233 -0.907 18.984 1.00 94.56 217 ASN A CA 1
ATOM 1735 C C . ASN A 1 217 ? -8.985 0.324 19.509 1.00 94.56 217 ASN A C 1
ATOM 1737 O O . ASN A 1 217 ? -8.768 0.753 20.645 1.00 94.56 217 ASN A O 1
ATOM 1741 N N . TYR A 1 218 ? -9.886 0.870 18.697 1.00 95.38 218 TYR A N 1
ATOM 1742 C CA . TYR A 1 218 ? -10.669 2.044 19.059 1.00 95.38 218 TYR A CA 1
ATOM 1743 C C . TYR A 1 218 ? -11.887 1.652 19.900 1.00 95.38 218 TYR A C 1
ATOM 1745 O O . TYR A 1 218 ? -12.889 1.170 19.368 1.00 95.38 218 TYR A O 1
ATOM 1753 N N . ASP A 1 219 ? -11.809 1.875 21.212 1.00 90.38 219 ASP A N 1
ATOM 1754 C CA . ASP A 1 219 ? -12.853 1.518 22.183 1.00 90.38 219 ASP A CA 1
ATOM 1755 C C . ASP A 1 219 ? -13.917 2.610 22.405 1.00 90.38 219 ASP A C 1
ATOM 1757 O O . ASP A 1 219 ? -14.866 2.413 23.169 1.00 90.38 219 ASP A O 1
ATOM 1761 N N . GLY A 1 220 ? -13.784 3.759 21.737 1.00 88.75 220 GLY A N 1
ATOM 1762 C CA . GLY A 1 220 ? -14.686 4.899 21.898 1.00 88.75 220 GLY A CA 1
ATOM 1763 C C . GLY A 1 220 ? -14.421 5.766 23.131 1.00 88.75 220 GLY A C 1
ATOM 1764 O O . GLY A 1 220 ? -15.210 6.675 23.384 1.00 88.75 220 GLY A O 1
ATOM 1765 N N . LYS A 1 221 ? -13.364 5.498 23.913 1.00 87.19 221 LYS A N 1
ATOM 1766 C CA . LYS A 1 221 ? -12.959 6.353 25.044 1.00 87.19 221 LYS A CA 1
ATOM 1767 C C . LYS A 1 221 ? -11.937 7.404 24.639 1.00 87.19 221 LYS A C 1
ATOM 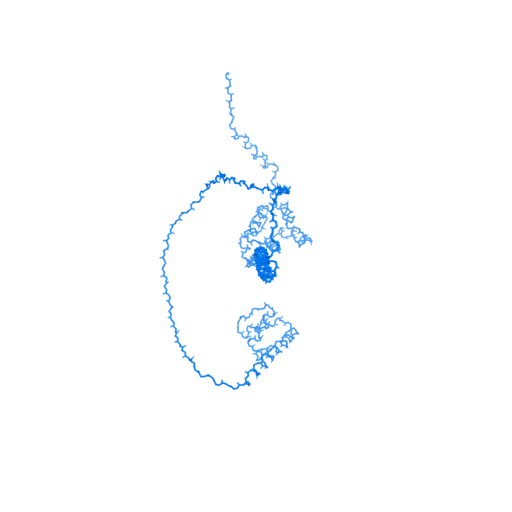1769 O O . LYS A 1 221 ? -11.910 8.485 25.219 1.00 87.19 221 LYS A O 1
ATOM 1774 N N . THR A 1 222 ? -11.079 7.075 23.680 1.00 86.44 222 THR A N 1
ATOM 1775 C CA . THR A 1 222 ? -10.104 8.007 23.115 1.00 86.44 222 THR A CA 1
ATOM 1776 C C . THR A 1 222 ? -10.761 8.926 22.091 1.00 86.44 222 THR A C 1
ATOM 1778 O O . THR A 1 222 ? -11.764 8.580 21.460 1.00 86.44 222 THR A O 1
ATOM 1781 N N . ASP A 1 223 ? -10.189 10.117 21.920 1.00 90.69 223 ASP A N 1
ATOM 1782 C CA . ASP A 1 223 ? -10.635 11.055 20.896 1.00 90.69 223 ASP A CA 1
ATOM 1783 C C . ASP A 1 223 ? -10.468 10.435 19.502 1.00 90.69 223 ASP A C 1
ATOM 1785 O O . ASP A 1 223 ? -9.360 10.057 19.105 1.00 90.69 223 ASP A O 1
ATOM 1789 N N . GLY A 1 224 ? -11.573 10.336 18.756 1.00 90.75 224 GLY A N 1
ATOM 1790 C CA . GLY A 1 224 ? -11.565 9.822 17.392 1.00 90.75 224 GLY A CA 1
ATOM 1791 C C . GLY A 1 224 ? -10.618 10.594 16.469 1.00 90.75 224 GLY A C 1
ATOM 1792 O O . GLY A 1 224 ? -9.999 9.985 15.601 1.00 90.75 224 GLY A O 1
ATOM 1793 N N . THR A 1 225 ? -10.428 11.901 16.688 1.00 92.38 225 THR A N 1
ATOM 1794 C CA . THR A 1 225 ? -9.516 12.722 15.871 1.00 92.38 225 THR A CA 1
ATOM 1795 C C . THR A 1 225 ? -8.054 12.335 16.079 1.00 92.38 225 THR A C 1
ATOM 1797 O O . THR A 1 225 ? -7.306 12.144 15.116 1.00 92.38 225 THR A O 1
ATOM 1800 N N . PHE A 1 226 ? -7.654 12.148 17.336 1.00 92.56 226 PHE A N 1
ATOM 1801 C CA . PHE A 1 226 ? -6.311 11.717 17.699 1.00 92.56 226 PHE A CA 1
ATOM 1802 C C . PHE A 1 226 ? -6.021 10.312 17.169 1.00 92.56 226 PHE A C 1
ATOM 1804 O O . PHE A 1 226 ? -4.946 10.054 16.631 1.00 92.56 226 PHE A O 1
ATOM 1811 N N . TRP A 1 227 ? -7.000 9.412 17.266 1.00 94.62 227 TRP A N 1
ATOM 1812 C CA . TRP A 1 227 ? -6.858 8.048 16.769 1.00 94.62 227 TRP A CA 1
ATOM 1813 C C . TRP A 1 227 ? -6.728 7.990 15.236 1.00 94.62 227 TRP A C 1
ATOM 1815 O O . TRP A 1 227 ? -5.839 7.317 14.719 1.00 94.62 227 TRP A O 1
ATOM 1825 N N . VAL A 1 228 ? -7.532 8.765 14.499 1.00 94.38 228 VAL A N 1
ATOM 1826 C CA . VAL A 1 228 ? -7.394 8.904 13.035 1.00 94.38 228 VAL A CA 1
ATOM 1827 C C . VAL A 1 228 ? -6.043 9.510 12.647 1.00 94.38 228 VAL A C 1
ATOM 1829 O O . VAL A 1 228 ? -5.447 9.091 11.656 1.00 94.38 228 VAL A O 1
ATOM 1832 N N . THR A 1 229 ? -5.533 10.466 13.427 1.00 94.31 229 THR A N 1
ATOM 1833 C CA . THR A 1 229 ? -4.211 11.066 13.181 1.00 94.31 229 THR A CA 1
ATOM 1834 C C . THR A 1 229 ? -3.106 10.015 13.280 1.00 94.31 229 THR A C 1
ATOM 1836 O O . THR A 1 229 ? -2.316 9.885 12.350 1.00 94.31 229 THR A O 1
ATOM 1839 N N . GLN A 1 230 ? -3.116 9.178 14.325 1.00 94.12 230 GLN A N 1
ATOM 1840 C CA . GLN A 1 230 ? -2.171 8.057 14.440 1.00 94.12 230 GLN A CA 1
ATOM 1841 C C . GLN A 1 230 ? -2.264 7.101 13.247 1.00 94.12 230 GLN A C 1
ATOM 1843 O O . GLN A 1 230 ? -1.248 6.663 12.711 1.00 94.12 230 GLN A O 1
ATOM 1848 N N . LEU A 1 231 ? -3.483 6.798 12.797 1.00 93.81 231 LEU A N 1
ATOM 1849 C CA . LEU A 1 231 ? -3.705 5.941 11.638 1.00 93.81 231 LEU A CA 1
ATOM 1850 C C . LEU A 1 231 ? -3.092 6.549 10.355 1.00 93.81 231 LEU A C 1
ATOM 1852 O O . LEU A 1 231 ? -2.483 5.833 9.559 1.00 93.81 231 LEU A O 1
ATOM 1856 N N . ARG A 1 232 ? -3.192 7.874 10.171 1.00 94.31 232 ARG A N 1
ATOM 1857 C CA . ARG A 1 232 ? -2.564 8.607 9.055 1.00 94.31 232 ARG A CA 1
ATOM 1858 C C . ARG A 1 232 ? -1.040 8.658 9.159 1.00 94.31 232 ARG A C 1
ATOM 1860 O O . ARG A 1 232 ? -0.365 8.569 8.135 1.00 94.31 232 ARG A O 1
ATOM 1867 N N . ASP A 1 233 ? -0.487 8.764 10.359 1.00 93.75 233 ASP A N 1
ATOM 1868 C CA . ASP A 1 233 ? 0.965 8.734 10.558 1.00 93.75 233 ASP A CA 1
ATOM 1869 C C . ASP A 1 233 ? 1.542 7.358 10.206 1.00 93.75 233 ASP A C 1
ATOM 1871 O O . ASP A 1 233 ? 2.557 7.261 9.514 1.00 93.75 233 ASP A O 1
ATOM 1875 N N . ILE A 1 234 ? 0.841 6.288 10.585 1.00 92.00 234 ILE A N 1
ATOM 1876 C CA . ILE A 1 234 ? 1.172 4.914 10.193 1.00 92.00 234 ILE A CA 1
ATOM 1877 C C . ILE A 1 234 ? 1.062 4.749 8.670 1.00 92.00 234 ILE A C 1
ATOM 1879 O O . ILE A 1 234 ? 1.970 4.187 8.058 1.00 92.00 234 ILE A O 1
ATOM 1883 N N . GLN A 1 235 ? 0.009 5.279 8.036 1.00 92.12 235 GLN A N 1
ATOM 1884 C CA . GLN A 1 235 ? -0.117 5.262 6.573 1.00 92.12 235 GLN A CA 1
ATOM 1885 C C . GLN A 1 235 ? 1.101 5.880 5.889 1.00 92.12 235 GLN A C 1
ATOM 1887 O O . GLN A 1 235 ? 1.643 5.280 4.966 1.00 92.12 235 GLN A O 1
ATOM 1892 N N . LYS A 1 236 ? 1.535 7.060 6.343 1.00 91.31 236 LYS A N 1
ATOM 1893 C CA . LYS A 1 236 ? 2.692 7.763 5.773 1.00 91.31 236 LYS A CA 1
ATOM 1894 C C . LYS A 1 236 ? 3.997 7.013 6.020 1.00 91.31 236 LYS A C 1
ATOM 1896 O O . LYS A 1 236 ? 4.820 6.923 5.118 1.00 91.31 236 LYS A O 1
ATOM 1901 N N . THR A 1 237 ? 4.167 6.466 7.222 1.00 90.94 237 THR A N 1
ATOM 1902 C CA . THR A 1 237 ? 5.393 5.770 7.639 1.00 90.94 237 THR A CA 1
ATOM 1903 C C . THR A 1 237 ? 5.594 4.459 6.881 1.00 90.94 237 THR A C 1
ATOM 1905 O O . THR A 1 237 ? 6.716 4.129 6.512 1.00 90.94 237 THR A O 1
ATOM 1908 N N . TYR A 1 238 ? 4.510 3.722 6.627 1.00 88.94 238 TYR A N 1
ATOM 1909 C CA . TYR A 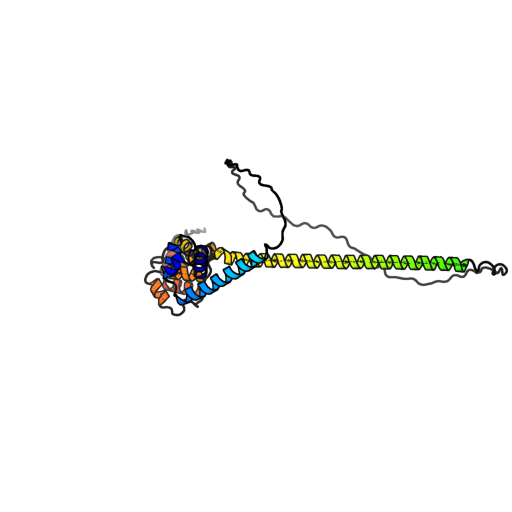1 238 ? 4.549 2.401 5.992 1.00 88.94 238 TYR A CA 1
ATOM 1910 C C . TYR A 1 238 ? 3.994 2.390 4.562 1.00 88.94 238 TYR A C 1
ATOM 1912 O O . TYR A 1 238 ? 3.771 1.318 4.010 1.00 88.94 238 TYR A O 1
ATOM 1920 N N . MET A 1 239 ? 3.757 3.571 3.978 1.00 87.75 239 MET A N 1
ATOM 1921 C CA . MET A 1 239 ? 3.237 3.764 2.617 1.00 87.75 239 MET A CA 1
ATOM 1922 C C . MET A 1 239 ? 2.002 2.896 2.319 1.00 87.75 239 MET A C 1
ATOM 1924 O O . MET A 1 239 ? 1.900 2.254 1.276 1.00 87.75 239 MET A O 1
ATOM 1928 N N . LEU A 1 240 ? 1.059 2.834 3.265 1.00 89.31 240 LEU A N 1
ATOM 1929 C CA . LEU A 1 240 ? -0.108 1.963 3.126 1.00 89.31 240 LEU A CA 1
ATOM 1930 C C . LEU A 1 240 ? -1.039 2.491 2.033 1.00 89.31 240 LEU A C 1
ATOM 1932 O O . LEU A 1 240 ? -1.423 3.665 2.045 1.00 89.31 240 LEU A O 1
ATOM 1936 N N . SER A 1 241 ? -1.469 1.594 1.144 1.00 89.81 241 SER A N 1
ATOM 1937 C CA . SER A 1 241 ? -2.534 1.901 0.188 1.00 89.81 241 SER A CA 1
ATOM 1938 C C . SER A 1 241 ? -3.837 2.241 0.913 1.00 89.81 241 SER A C 1
ATOM 1940 O O . SER A 1 241 ? -4.104 1.746 2.013 1.00 89.81 241 SER A O 1
ATOM 1942 N N . ASP A 1 242 ? -4.694 3.035 0.277 1.00 90.56 242 ASP A N 1
ATOM 1943 C CA . ASP A 1 242 ? -5.988 3.409 0.856 1.00 90.56 242 ASP A CA 1
ATOM 1944 C C . ASP A 1 242 ? -6.872 2.187 1.147 1.00 90.56 242 ASP A C 1
ATOM 1946 O O . ASP A 1 242 ? -7.595 2.163 2.143 1.00 90.56 242 ASP A O 1
ATOM 1950 N N . ASN A 1 243 ? -6.756 1.129 0.339 1.00 90.31 243 ASN A N 1
ATOM 1951 C CA . ASN A 1 243 ? -7.458 -0.137 0.557 1.00 90.31 243 ASN A CA 1
ATOM 1952 C C . ASN A 1 243 ? -6.970 -0.848 1.827 1.00 90.31 243 ASN A C 1
ATOM 1954 O O . ASN A 1 243 ? -7.780 -1.305 2.636 1.00 90.31 243 ASN A O 1
ATOM 1958 N N . MET A 1 244 ? -5.651 -0.904 2.039 1.00 90.12 244 MET A N 1
ATOM 1959 C CA . MET A 1 244 ? -5.076 -1.466 3.263 1.00 90.12 244 MET A CA 1
ATOM 1960 C C . MET A 1 244 ? -5.437 -0.633 4.486 1.00 90.12 244 MET A C 1
ATOM 1962 O O . MET A 1 244 ? -5.773 -1.186 5.531 1.00 90.12 244 MET A O 1
ATOM 1966 N N . LEU A 1 245 ? -5.399 0.693 4.360 1.00 92.31 245 LEU A N 1
ATOM 1967 C CA . LEU A 1 245 ? -5.758 1.594 5.442 1.00 92.31 245 LEU A CA 1
ATOM 1968 C C . LEU A 1 245 ? -7.239 1.467 5.814 1.00 92.31 245 LEU A C 1
ATOM 1970 O O . LEU A 1 245 ? -7.577 1.475 6.996 1.00 92.31 245 LEU A O 1
ATOM 1974 N N . ARG A 1 246 ? -8.119 1.279 4.827 1.00 91.94 246 ARG A N 1
ATOM 1975 C CA . ARG A 1 246 ? -9.544 1.006 5.042 1.00 91.94 246 ARG A CA 1
ATOM 1976 C C . ARG A 1 246 ? -9.769 -0.330 5.745 1.00 91.94 246 ARG A C 1
ATOM 1978 O O . ARG A 1 246 ? -10.562 -0.395 6.682 1.00 91.94 246 ARG A O 1
ATOM 1985 N N . ALA A 1 247 ? -9.050 -1.377 5.342 1.00 90.94 247 ALA A N 1
ATOM 1986 C CA . ALA A 1 247 ? -9.093 -2.669 6.023 1.00 90.94 247 ALA A CA 1
ATOM 1987 C C . ALA A 1 247 ? -8.589 -2.556 7.475 1.00 90.94 247 ALA A C 1
ATOM 1989 O O . ALA A 1 247 ? -9.229 -3.063 8.400 1.00 90.94 247 ALA A O 1
ATOM 1990 N N . LEU A 1 248 ? -7.486 -1.833 7.699 1.00 92.38 248 LEU A N 1
ATOM 1991 C CA . LEU A 1 248 ? -6.954 -1.559 9.035 1.00 92.38 248 LEU A CA 1
ATOM 1992 C C . LEU A 1 248 ? -7.973 -0.804 9.892 1.00 92.38 248 LEU A C 1
ATOM 1994 O O . LEU A 1 248 ? -8.247 -1.193 11.021 1.00 92.38 248 LEU A O 1
ATOM 1998 N N . PHE A 1 249 ? -8.578 0.241 9.334 1.00 93.81 249 PHE A N 1
ATOM 1999 C CA . PHE A 1 249 ? -9.627 1.008 9.986 1.00 93.81 249 PHE A CA 1
ATOM 2000 C C . PHE A 1 249 ? -10.793 0.101 10.399 1.00 93.81 249 PHE A C 1
ATOM 2002 O O . PHE A 1 249 ? -11.118 0.037 11.579 1.00 93.81 249 PHE A O 1
ATOM 2009 N N . ALA A 1 250 ? -11.355 -0.681 9.474 1.00 92.25 250 ALA A N 1
ATOM 2010 C CA . ALA A 1 250 ? -12.495 -1.557 9.748 1.00 92.25 250 ALA A CA 1
ATOM 2011 C C . ALA A 1 250 ? -12.201 -2.631 10.811 1.00 92.25 250 ALA A C 1
ATOM 2013 O O . ALA A 1 250 ? -13.054 -2.914 11.649 1.00 92.25 250 ALA A O 1
ATOM 2014 N N . THR A 1 251 ? -10.996 -3.209 10.799 1.00 93.56 251 THR A N 1
ATOM 2015 C CA . THR A 1 251 ? -10.585 -4.254 11.758 1.00 93.56 251 THR A CA 1
ATOM 2016 C C . THR A 1 251 ? -10.268 -3.725 13.153 1.00 93.56 251 THR A C 1
ATOM 2018 O O . THR A 1 251 ? -10.323 -4.486 14.118 1.00 93.56 251 THR A O 1
ATOM 2021 N N . LYS A 1 252 ? -9.932 -2.438 13.278 1.00 95.06 252 LYS A N 1
ATOM 2022 C CA . LYS A 1 252 ? -9.533 -1.827 14.551 1.00 95.06 252 LYS A CA 1
ATOM 2023 C C . LYS A 1 252 ? -10.657 -1.142 15.306 1.00 95.06 252 LYS A C 1
ATOM 2025 O O . LYS A 1 252 ? -10.486 -0.840 16.489 1.00 95.06 252 LYS A O 1
ATOM 2030 N N . LEU A 1 253 ? -11.793 -0.901 14.664 1.00 94.81 253 LEU A N 1
ATOM 2031 C CA . LEU A 1 253 ? -12.974 -0.408 15.357 1.00 94.81 253 LEU A CA 1
ATOM 2032 C C . LEU A 1 253 ? -13.621 -1.535 16.158 1.00 94.81 253 LEU A C 1
ATOM 2034 O O . LEU A 1 253 ? -13.818 -2.635 15.652 1.00 94.81 253 LEU A O 1
ATOM 2038 N N . ILE A 1 254 ? -14.019 -1.231 17.392 1.00 94.62 254 ILE A N 1
ATOM 2039 C CA . ILE A 1 254 ? -14.810 -2.142 18.220 1.00 94.62 254 ILE A CA 1
ATOM 2040 C C . ILE A 1 254 ? -16.083 -1.452 18.724 1.00 94.62 254 ILE A C 1
ATOM 2042 O O . ILE A 1 254 ? -16.197 -0.223 18.767 1.00 94.62 254 ILE A O 1
ATOM 2046 N N . GLY A 1 255 ? -17.083 -2.253 19.093 1.00 93.88 255 GLY A N 1
ATOM 2047 C CA . GLY A 1 255 ? -18.313 -1.770 19.722 1.00 93.88 255 GLY A CA 1
ATOM 2048 C C . GLY A 1 255 ? -19.106 -0.790 18.849 1.00 93.88 255 GLY A C 1
ATOM 2049 O O . GLY A 1 255 ? -19.389 -1.057 17.683 1.00 93.88 255 GLY A O 1
ATOM 2050 N N . ARG A 1 256 ? -19.492 0.363 19.418 1.00 92.50 256 ARG A N 1
ATOM 2051 C CA . ARG A 1 256 ? -20.372 1.344 18.748 1.00 92.50 256 ARG A CA 1
ATOM 2052 C C . ARG A 1 256 ? -19.774 1.922 17.464 1.00 92.50 256 ARG A C 1
ATOM 2054 O O . ARG A 1 256 ? -20.520 2.194 16.530 1.00 92.50 256 ARG A O 1
ATOM 2061 N N . ALA A 1 257 ? -18.454 2.087 17.411 1.00 93.44 257 ALA A N 1
ATOM 2062 C CA . ALA A 1 257 ? -17.766 2.588 16.225 1.00 93.44 257 ALA A CA 1
ATOM 2063 C C . ALA A 1 257 ? -17.824 1.588 15.064 1.00 93.44 257 ALA A C 1
ATOM 2065 O O . ALA A 1 257 ? -18.066 1.970 13.921 1.00 93.44 257 ALA A O 1
ATOM 2066 N N . GLN A 1 258 ? -17.688 0.298 15.370 1.00 94.50 258 GLN A N 1
ATOM 2067 C CA . GLN A 1 258 ? -17.805 -0.769 14.383 1.00 94.50 258 GLN A CA 1
ATOM 2068 C C . GLN A 1 258 ? -19.242 -0.888 13.853 1.00 94.50 258 GLN A C 1
ATOM 2070 O O . GLN A 1 258 ? -19.459 -0.970 12.647 1.00 94.50 258 GLN A O 1
ATOM 2075 N N . VAL A 1 259 ? -20.240 -0.820 14.742 1.00 93.81 259 VAL A N 1
ATOM 2076 C CA . VAL A 1 259 ? -21.661 -0.818 14.349 1.00 93.81 259 VAL A CA 1
ATOM 2077 C C . VAL A 1 259 ? -21.989 0.390 13.469 1.00 93.81 259 VAL A C 1
ATOM 2079 O O . VAL A 1 259 ? -22.674 0.247 12.458 1.00 93.81 259 VAL A O 1
ATOM 2082 N N . TRP A 1 260 ? -21.465 1.571 13.811 1.00 94.25 260 TRP A N 1
ATOM 2083 C CA . TRP A 1 260 ? -21.597 2.766 12.980 1.00 94.25 260 TRP A CA 1
ATOM 2084 C C . TRP A 1 260 ? -21.009 2.548 11.583 1.00 94.25 260 TRP A C 1
ATOM 2086 O O . TRP A 1 260 ? -21.674 2.861 10.597 1.00 94.25 260 TRP A O 1
ATOM 2096 N N . LEU A 1 261 ? -19.825 1.940 11.479 1.00 92.62 261 LEU A N 1
ATOM 2097 C CA . LEU A 1 261 ? -19.215 1.646 10.185 1.00 92.62 261 LEU A CA 1
ATOM 2098 C C . LEU A 1 261 ? -20.098 0.702 9.355 1.00 92.62 261 LEU A C 1
ATOM 2100 O O . LEU A 1 261 ? -20.368 0.986 8.194 1.00 92.62 261 LEU A O 1
ATOM 2104 N N . HIS A 1 262 ? -20.615 -0.373 9.956 1.00 91.00 262 HIS A N 1
ATOM 2105 C CA . HIS A 1 262 ? -21.488 -1.329 9.264 1.00 91.00 262 HIS A CA 1
ATOM 2106 C C . HIS A 1 262 ? -22.879 -0.780 8.916 1.00 91.00 262 HIS A C 1
ATOM 2108 O O . HIS A 1 262 ? -23.520 -1.287 8.000 1.00 91.00 262 HIS A O 1
ATOM 2114 N N . SER A 1 263 ? -23.360 0.258 9.606 1.00 91.25 263 SER A N 1
ATOM 2115 C CA . SER A 1 263 ? -24.627 0.910 9.247 1.00 91.25 263 SER A CA 1
ATOM 2116 C C . SER A 1 263 ? -24.556 1.708 7.938 1.00 91.25 263 SER A C 1
ATOM 2118 O O . SER A 1 263 ? -25.591 2.028 7.350 1.00 91.25 263 SER A O 1
ATOM 2120 N N . ARG A 1 264 ? -23.347 2.015 7.453 1.00 87.75 264 ARG A N 1
ATOM 2121 C CA . ARG A 1 264 ? -23.129 2.729 6.194 1.00 87.75 264 ARG A CA 1
ATOM 2122 C C . ARG A 1 264 ? -23.100 1.732 5.036 1.00 87.75 264 ARG A C 1
ATOM 2124 O O . ARG A 1 264 ? -22.308 0.796 5.035 1.00 87.75 264 ARG A O 1
ATOM 2131 N N . ARG A 1 265 ? -23.949 1.947 4.026 1.00 69.00 265 ARG A N 1
ATOM 2132 C CA . ARG A 1 265 ? -24.094 1.029 2.878 1.00 69.00 265 ARG A CA 1
ATOM 2133 C C . ARG A 1 265 ? -22.951 1.094 1.853 1.00 69.00 265 ARG A C 1
ATOM 2135 O O . ARG A 1 265 ? -22.808 0.147 1.093 1.00 69.00 265 ARG A O 1
ATOM 2142 N N . ASN A 1 266 ? -22.126 2.147 1.862 1.00 76.31 266 ASN A N 1
ATOM 2143 C CA . ASN A 1 266 ? -21.146 2.425 0.797 1.00 76.31 266 ASN A CA 1
ATOM 2144 C C . ASN A 1 266 ? -19.697 2.533 1.308 1.00 76.31 266 ASN A C 1
ATOM 2146 O O . ASN A 1 266 ? -18.870 3.228 0.724 1.00 76.31 266 ASN A O 1
ATOM 2150 N N . THR A 1 267 ? -19.357 1.835 2.392 1.00 69.81 267 THR A N 1
ATOM 2151 C CA . THR A 1 267 ? -18.016 1.917 2.998 1.00 69.81 267 THR A CA 1
ATOM 2152 C C . THR A 1 267 ? -16.893 1.405 2.108 1.00 69.81 267 THR A C 1
ATOM 2154 O O . THR A 1 267 ? -15.748 1.608 2.478 1.00 69.81 267 THR A O 1
ATOM 2157 N N . SER A 1 268 ? -17.170 0.755 0.976 1.00 72.62 268 SER A N 1
ATOM 2158 C CA . SER A 1 268 ? -16.150 0.349 -0.001 1.00 72.62 268 SER A CA 1
ATOM 2159 C C . SER A 1 268 ? -15.764 1.487 -0.954 1.00 72.62 268 SER A C 1
ATOM 2161 O O . SER A 1 268 ? -14.583 1.659 -1.241 1.00 72.62 268 SER A O 1
ATOM 2163 N N . ASP A 1 269 ? -16.734 2.306 -1.374 1.00 77.75 269 ASP A N 1
ATOM 2164 C CA . ASP A 1 269 ? -16.583 3.204 -2.533 1.00 77.75 269 ASP A CA 1
ATOM 2165 C C . ASP A 1 269 ? -16.430 4.687 -2.151 1.00 77.75 269 ASP A C 1
ATOM 2167 O O . ASP A 1 269 ? -16.062 5.517 -2.977 1.00 77.75 269 ASP A O 1
ATOM 2171 N N . GLU A 1 270 ? -16.708 5.046 -0.895 1.00 82.19 270 GLU A N 1
ATOM 2172 C CA . GLU A 1 270 ? -16.542 6.417 -0.393 1.00 82.19 270 GLU A CA 1
ATOM 2173 C C . GLU A 1 270 ? -15.069 6.828 -0.311 1.00 82.19 270 GLU A C 1
ATOM 2175 O O . GLU A 1 270 ? -14.220 6.012 0.043 1.00 82.19 270 GLU A O 1
ATOM 2180 N N . ASN A 1 271 ? -14.758 8.109 -0.527 1.00 89.44 271 ASN A N 1
ATOM 2181 C CA . ASN A 1 271 ? -13.410 8.636 -0.317 1.00 89.44 271 ASN A CA 1
ATOM 2182 C C . ASN A 1 271 ? -12.968 8.430 1.149 1.00 89.44 271 ASN A C 1
ATOM 2184 O O . ASN A 1 271 ? -13.722 8.691 2.090 1.00 89.44 271 ASN A O 1
ATOM 2188 N N . LEU A 1 272 ? -11.737 7.953 1.354 1.00 91.00 272 LEU A N 1
ATOM 2189 C CA . LEU A 1 272 ? -11.203 7.657 2.682 1.00 91.00 272 LEU A CA 1
ATOM 2190 C C . LEU A 1 272 ? -11.101 8.910 3.567 1.00 91.00 272 LEU A C 1
ATOM 2192 O O . LEU A 1 272 ? -11.330 8.832 4.773 1.00 91.00 272 LEU A O 1
ATOM 2196 N N . ASP A 1 273 ? -10.809 10.069 2.972 1.00 91.50 273 ASP A N 1
ATOM 2197 C CA . ASP A 1 273 ? -10.787 11.346 3.691 1.00 91.50 273 ASP A CA 1
ATOM 2198 C C . ASP A 1 273 ? -12.170 11.730 4.223 1.00 91.50 273 ASP A C 1
ATOM 2200 O O . ASP A 1 273 ? -12.309 12.125 5.383 1.00 91.50 273 ASP A O 1
ATOM 2204 N N . GLU A 1 274 ? -13.211 11.549 3.411 1.00 91.56 274 GLU A N 1
ATOM 2205 C CA . GLU A 1 274 ? -14.595 11.815 3.810 1.00 91.56 274 GLU A CA 1
ATOM 2206 C C . GLU A 1 274 ? -15.051 10.843 4.904 1.00 91.56 274 GLU A C 1
ATOM 2208 O O . GLU A 1 274 ? -15.707 11.246 5.871 1.00 91.56 274 GLU A O 1
ATOM 2213 N N . LEU A 1 275 ? -14.662 9.567 4.797 1.00 92.00 275 LEU A N 1
ATOM 2214 C CA . LEU A 1 275 ? -14.936 8.556 5.816 1.00 92.00 275 LEU A CA 1
ATOM 2215 C C . LEU A 1 275 ? -14.336 8.961 7.169 1.00 92.00 275 LEU A C 1
ATOM 2217 O O . LEU A 1 275 ? -15.035 8.939 8.187 1.00 92.00 275 LEU A O 1
ATOM 2221 N N . PHE A 1 276 ? -13.067 9.369 7.182 1.00 93.75 276 PHE A N 1
ATOM 2222 C CA . PHE A 1 276 ? -12.382 9.801 8.398 1.00 93.75 276 PHE A CA 1
ATOM 2223 C C . PHE A 1 276 ? -12.938 11.103 8.953 1.00 93.75 276 PHE A C 1
ATOM 2225 O O . PHE A 1 276 ? -13.113 11.216 10.164 1.00 93.75 276 PHE A O 1
ATOM 2232 N N . GLN A 1 277 ? -13.289 12.063 8.101 1.00 92.56 277 GLN A N 1
ATOM 2233 C CA . GLN A 1 277 ? -13.927 13.295 8.546 1.00 92.56 277 GLN A CA 1
ATOM 2234 C C . GLN A 1 277 ? -15.253 13.006 9.255 1.00 92.56 277 GLN A C 1
ATOM 2236 O O . GLN A 1 277 ? -15.495 13.510 10.352 1.00 92.56 277 GLN A O 1
ATOM 2241 N N . GLN A 1 278 ? -16.101 12.159 8.672 1.00 91.81 278 GLN A N 1
ATOM 2242 C CA . GLN A 1 278 ? -17.366 11.778 9.296 1.00 91.81 278 GLN A CA 1
ATOM 2243 C C . GLN A 1 278 ? -17.161 10.983 10.588 1.00 91.81 278 GLN A C 1
ATOM 2245 O O . GLN A 1 278 ? -17.887 11.197 11.559 1.00 91.81 278 GLN A O 1
ATOM 2250 N N . PHE A 1 279 ? -16.153 10.112 10.634 1.00 92.88 279 PHE A N 1
ATOM 2251 C CA . PHE A 1 279 ? -15.777 9.414 11.861 1.00 92.88 279 PHE A CA 1
ATOM 2252 C C . PHE A 1 279 ? -15.371 10.402 12.964 1.00 92.88 279 PHE A C 1
ATOM 2254 O O . PHE A 1 279 ? -15.903 10.343 14.072 1.00 92.88 279 PHE A O 1
ATOM 2261 N N . CYS A 1 280 ? -14.510 11.370 12.646 1.00 92.50 280 CYS A N 1
ATOM 2262 C CA . CYS A 1 280 ? -14.105 12.442 13.552 1.00 92.50 280 CYS A CA 1
ATOM 2263 C C . CYS A 1 280 ? -15.291 13.299 14.019 1.00 92.50 280 CYS A C 1
ATOM 2265 O O . CYS A 1 280 ? -15.330 13.709 15.172 1.00 92.50 280 CYS A O 1
ATOM 2267 N N . LEU A 1 281 ? -16.290 13.553 13.172 1.00 91.06 281 LEU A N 1
ATOM 2268 C CA . LEU A 1 281 ? -17.495 14.288 13.578 1.00 91.06 281 LEU A CA 1
ATOM 2269 C C . LEU A 1 281 ? -18.361 13.510 14.581 1.00 91.06 281 LEU A C 1
ATOM 2271 O O . LEU A 1 281 ? -19.014 14.116 15.435 1.00 91.06 281 LEU A O 1
ATOM 2275 N N . MET A 1 282 ? -18.376 12.181 14.472 1.00 89.88 282 MET A N 1
ATOM 2276 C CA . MET A 1 282 ? -19.192 11.298 15.309 1.00 89.88 282 MET A CA 1
ATOM 2277 C C . MET A 1 282 ? -18.514 10.919 16.626 1.00 89.88 282 MET A C 1
ATOM 2279 O O . MET A 1 282 ? -19.185 10.826 17.654 1.00 89.88 282 MET A O 1
ATOM 2283 N N . PHE A 1 283 ? -17.201 10.701 16.588 1.00 90.69 283 PHE A N 1
ATOM 2284 C CA . PHE A 1 283 ? -16.412 10.129 17.682 1.00 90.69 283 PHE A CA 1
ATOM 2285 C C . PHE A 1 283 ? -15.274 11.037 18.164 1.00 90.69 283 PHE A C 1
ATOM 2287 O O . PHE A 1 283 ? -14.565 10.700 19.111 1.00 90.69 283 PHE A O 1
ATOM 2294 N N . GLY A 1 284 ? -15.079 12.188 17.524 1.00 85.12 284 GLY A N 1
ATOM 2295 C CA . GLY A 1 284 ? -14.135 13.195 17.981 1.00 85.12 284 GLY A CA 1
ATOM 2296 C C . GLY A 1 284 ? -14.633 13.911 19.228 1.00 85.12 284 GLY A C 1
ATOM 2297 O O . GLY A 1 284 ? -15.844 14.080 19.427 1.00 85.12 284 GLY A O 1
ATOM 2298 N N . THR A 1 285 ? -13.704 14.368 20.067 1.00 76.19 285 THR A N 1
ATOM 2299 C CA . THR A 1 285 ? -14.074 15.278 21.149 1.00 76.19 285 THR A CA 1
ATOM 2300 C C . THR A 1 285 ? -14.602 16.565 20.522 1.00 76.19 285 THR A C 1
ATOM 2302 O O . THR A 1 285 ? -13.906 17.314 19.838 1.00 76.19 285 THR A O 1
ATOM 2305 N N . LYS A 1 286 ? -15.897 16.825 20.708 1.00 62.41 286 LYS A N 1
ATOM 2306 C CA . LYS A 1 286 ? -16.418 18.170 20.501 1.00 62.41 286 LYS A CA 1
ATOM 2307 C C . LYS A 1 286 ? -15.835 18.970 21.651 1.00 62.41 286 LYS A C 1
ATOM 2309 O O . LYS A 1 286 ? -16.420 18.928 22.728 1.00 62.41 286 LYS A O 1
ATOM 2314 N N . GLU A 1 287 ? -14.704 19.650 21.445 1.00 54.62 287 GLU A N 1
ATOM 2315 C CA . GLU A 1 287 ? -14.322 20.760 22.319 1.00 54.62 287 GLU A CA 1
ATOM 2316 C C . GLU A 1 287 ? -15.585 21.601 22.474 1.00 54.62 287 GLU A C 1
ATOM 2318 O O . GLU A 1 287 ? -16.069 22.235 21.523 1.00 54.62 287 GLU A O 1
ATOM 2323 N N . THR A 1 288 ? -16.215 21.519 23.641 1.00 53.19 288 THR A N 1
ATOM 2324 C CA . THR A 1 288 ? -17.403 22.325 23.864 1.00 53.19 288 THR A CA 1
ATOM 2325 C C . THR A 1 288 ? -16.917 23.765 23.800 1.00 53.19 288 THR A C 1
ATOM 2327 O O . THR A 1 288 ? -15.844 24.089 24.306 1.00 53.19 288 THR A O 1
ATOM 2330 N N . LYS A 1 289 ? -17.673 24.665 23.161 1.00 53.78 289 LYS A N 1
ATOM 2331 C CA . LYS A 1 289 ? -17.315 26.099 23.096 1.00 53.78 289 LYS A CA 1
ATOM 2332 C C . LYS A 1 289 ? -16.903 26.668 24.471 1.00 53.78 289 LYS A C 1
ATOM 2334 O O . LYS A 1 289 ? -16.123 27.613 24.534 1.00 53.78 289 LYS A O 1
ATOM 2339 N N . LEU A 1 290 ? -17.402 26.055 25.546 1.00 54.66 290 LEU A N 1
ATOM 2340 C CA . LEU A 1 290 ? -17.055 26.314 26.937 1.00 54.66 290 LEU A CA 1
ATOM 2341 C C . LEU A 1 290 ? -15.590 26.016 27.287 1.00 54.66 290 LEU A C 1
ATOM 2343 O O . LEU A 1 290 ? -14.974 26.847 27.939 1.00 54.66 290 LEU A O 1
ATOM 2347 N N . GLU A 1 291 ? -14.989 24.912 26.844 1.00 56.66 291 GLU A N 1
ATOM 2348 C CA . GLU A 1 291 ? -13.585 24.590 27.161 1.00 56.66 291 GLU A CA 1
ATOM 2349 C C . GLU A 1 291 ? -12.613 25.570 26.494 1.00 56.66 291 GLU A C 1
ATOM 2351 O O . GLU A 1 291 ? -11.691 26.070 27.144 1.00 56.66 291 GLU A O 1
ATOM 2356 N N . LYS A 1 292 ? -12.892 25.969 25.245 1.00 59.75 292 LYS A N 1
ATOM 2357 C CA . LYS A 1 292 ? -12.168 27.061 24.569 1.00 59.75 292 LYS A CA 1
ATOM 2358 C C . LYS A 1 292 ? -12.324 28.398 25.299 1.00 59.75 292 LYS A C 1
ATOM 2360 O O . LYS A 1 292 ? -11.335 29.105 25.489 1.00 59.75 292 LYS A O 1
ATOM 2365 N N . GLN A 1 293 ? -13.534 28.734 25.756 1.00 59.44 293 GLN A N 1
ATOM 2366 C CA . GLN A 1 293 ? -13.781 29.962 26.522 1.00 59.44 293 GLN A CA 1
ATOM 2367 C C . GLN A 1 293 ? -13.121 29.958 27.907 1.00 59.44 293 GLN A C 1
ATOM 2369 O O . GLN A 1 293 ? -12.621 30.995 28.344 1.00 59.44 293 GLN A O 1
ATOM 2374 N N . VAL A 1 294 ? -13.098 28.821 28.603 1.00 64.38 294 VAL A N 1
ATOM 2375 C CA . VAL A 1 294 ? -12.450 28.680 29.915 1.00 64.38 294 VAL A CA 1
ATOM 2376 C C . VAL A 1 294 ? -10.935 28.796 29.771 1.00 64.38 294 VAL A C 1
ATOM 2378 O O . VAL A 1 294 ? -10.304 29.510 30.551 1.00 64.38 294 VAL A O 1
ATOM 2381 N N . PHE A 1 295 ? -10.351 28.189 28.737 1.00 61.66 295 PHE A N 1
ATOM 2382 C CA . PHE A 1 295 ? -8.934 28.357 28.427 1.00 61.66 295 PHE A CA 1
ATOM 2383 C C . PHE A 1 295 ? -8.588 29.820 28.101 1.00 61.66 295 PHE A C 1
ATOM 2385 O O . PHE A 1 295 ? -7.611 30.363 28.623 1.00 61.66 295 PHE A O 1
ATOM 2392 N N . GLU A 1 296 ? -9.421 30.506 27.313 1.00 61.31 296 GLU A N 1
ATOM 2393 C CA . GLU A 1 296 ? -9.220 31.919 26.979 1.00 61.31 296 GLU A CA 1
ATOM 2394 C C . GLU A 1 296 ? -9.366 32.842 28.206 1.00 61.31 296 GLU A C 1
ATOM 2396 O O . GLU A 1 296 ? -8.562 33.760 28.393 1.00 61.31 296 GLU A O 1
ATOM 2401 N N . GLN A 1 297 ? -10.326 32.577 29.101 1.00 67.94 297 GLN A N 1
ATOM 2402 C CA . GLN A 1 297 ? -10.446 33.298 30.374 1.00 67.94 297 GLN A CA 1
ATOM 2403 C C . GLN A 1 297 ? -9.223 33.084 31.272 1.00 67.94 297 GLN A C 1
ATOM 2405 O O . GLN A 1 297 ? -8.684 34.050 31.816 1.00 67.94 297 GLN A O 1
ATOM 2410 N N . GLN A 1 298 ? -8.734 31.848 31.393 1.00 64.94 298 GLN A N 1
ATOM 2411 C CA . GLN A 1 298 ? -7.549 31.550 32.199 1.00 64.94 298 GLN A CA 1
ATOM 2412 C C . GLN A 1 298 ? -6.281 32.212 31.638 1.00 64.94 298 GLN A C 1
ATOM 2414 O O . GLN A 1 298 ? -5.442 32.681 32.410 1.00 64.94 298 GLN A O 1
ATOM 2419 N N . GLN A 1 299 ? -6.154 32.332 30.313 1.00 67.25 299 GLN A N 1
ATOM 2420 C CA . GLN A 1 299 ? -5.061 33.087 29.695 1.00 67.25 299 GLN A CA 1
ATOM 2421 C C . GLN A 1 299 ? -5.174 34.603 29.920 1.00 67.25 299 GLN A C 1
ATOM 2423 O O . GLN A 1 299 ? -4.153 35.273 30.088 1.00 67.25 299 GLN A O 1
ATOM 2428 N N . ARG A 1 300 ? -6.390 35.161 29.989 1.00 62.03 300 ARG A N 1
ATOM 2429 C CA . ARG A 1 300 ? -6.602 36.587 30.301 1.00 62.03 300 ARG A CA 1
ATOM 2430 C C . ARG A 1 300 ? -6.247 36.939 31.750 1.00 62.03 300 ARG A C 1
ATOM 2432 O O . ARG A 1 300 ? -5.724 38.026 31.975 1.00 62.03 300 ARG A O 1
ATOM 2439 N N . LEU A 1 301 ? -6.456 36.033 32.712 1.00 59.78 301 LEU A N 1
ATOM 2440 C CA . LEU A 1 301 ? -6.097 36.260 34.123 1.00 59.78 301 LEU A CA 1
ATOM 2441 C C . LEU A 1 301 ? -4.589 36.179 34.417 1.00 59.78 301 LEU A C 1
ATOM 2443 O O . LEU A 1 301 ? -4.138 36.758 35.402 1.00 59.78 301 LEU A O 1
ATOM 2447 N N . LYS A 1 302 ? -3.799 35.499 33.578 1.00 64.50 302 LYS A N 1
ATOM 2448 C CA . LYS A 1 302 ? -2.339 35.376 33.754 1.00 64.50 302 LYS A CA 1
ATOM 2449 C C . LYS A 1 302 ? -1.532 36.507 33.110 1.00 64.50 302 LYS A C 1
ATOM 2451 O O . LYS A 1 302 ? -0.314 36.537 33.267 1.00 64.50 302 LYS A O 1
ATOM 2456 N N . ARG A 1 303 ? -2.169 37.446 32.398 1.00 52.22 303 ARG A N 1
ATOM 2457 C CA . ARG A 1 303 ? -1.465 38.611 31.842 1.00 52.22 303 ARG A CA 1
ATOM 2458 C C . ARG A 1 303 ? -1.108 39.579 32.980 1.00 52.22 303 ARG A C 1
ATOM 2460 O O . ARG A 1 303 ? -2.026 40.102 33.617 1.00 52.22 303 ARG A O 1
ATOM 2467 N N . PRO A 1 304 ? 0.184 39.845 33.259 1.00 53.31 304 PRO A N 1
ATOM 2468 C CA . PRO A 1 304 ? 0.552 40.833 34.261 1.00 53.31 304 PRO A CA 1
ATOM 2469 C C . PRO A 1 304 ? 0.012 42.194 33.820 1.00 53.31 304 PRO A C 1
ATOM 2471 O O . PRO A 1 304 ? 0.292 42.659 32.716 1.00 53.31 304 PRO A O 1
ATOM 2474 N N . LYS A 1 305 ? -0.791 42.829 34.681 1.00 58.41 305 LYS A N 1
ATOM 2475 C CA . LYS A 1 305 ? -1.211 44.219 34.495 1.00 58.41 305 LYS A CA 1
ATOM 2476 C C . LYS A 1 305 ? 0.051 45.077 34.518 1.00 58.41 305 LYS A C 1
ATOM 2478 O O . LYS A 1 305 ? 0.558 45.392 35.593 1.00 58.41 305 LYS A O 1
ATOM 2483 N N . THR A 1 306 ? 0.561 45.456 33.351 1.00 55.50 306 THR A N 1
ATOM 2484 C CA . THR A 1 306 ? 1.550 46.527 33.231 1.00 55.50 306 THR A CA 1
ATOM 2485 C C . THR A 1 306 ? 0.877 47.808 33.702 1.00 55.50 306 THR A C 1
ATOM 2487 O O . THR A 1 306 ? 0.129 48.465 32.978 1.00 55.50 306 THR A O 1
ATOM 2490 N N . ARG A 1 307 ? 1.071 48.103 34.986 1.00 46.88 307 ARG A N 1
ATOM 2491 C CA . ARG A 1 307 ? 0.654 49.334 35.641 1.00 46.88 307 ARG A CA 1
ATOM 2492 C C . ARG A 1 307 ? 1.546 50.454 35.112 1.00 46.88 307 ARG A C 1
ATOM 2494 O O . ARG A 1 307 ? 2.563 50.768 35.720 1.00 46.88 307 ARG A O 1
ATOM 2501 N N . ASN A 1 308 ? 1.152 51.055 33.994 1.00 48.69 308 ASN A N 1
ATOM 2502 C CA . ASN A 1 308 ? 1.678 52.351 33.586 1.00 48.69 308 ASN A CA 1
ATOM 2503 C C . ASN A 1 308 ? 1.196 53.391 34.606 1.00 48.69 308 ASN A C 1
ATOM 2505 O O . ASN A 1 308 ? 0.048 53.827 34.577 1.00 48.69 308 ASN A O 1
ATOM 2509 N N . LYS A 1 309 ? 2.071 53.744 35.549 1.00 51.56 309 LYS A N 1
ATOM 2510 C CA . LYS A 1 309 ? 2.034 55.045 36.215 1.00 51.56 309 LYS A CA 1
ATOM 2511 C C . LYS A 1 309 ? 2.791 56.004 35.298 1.00 51.56 309 LYS A C 1
ATOM 2513 O O . LYS A 1 309 ? 4.014 55.929 35.255 1.00 51.56 309 LYS A O 1
ATOM 2518 N N . SER A 1 310 ? 2.078 56.858 34.570 1.00 50.72 310 SER A N 1
ATOM 2519 C CA . SER A 1 310 ? 2.679 58.104 34.096 1.00 50.72 310 SER A CA 1
ATOM 2520 C C . SER A 1 310 ? 2.443 59.145 35.181 1.00 50.72 310 SER A C 1
ATOM 2522 O O . SER A 1 310 ? 1.296 59.367 35.578 1.00 50.72 310 SER A O 1
ATOM 2524 N N . HIS A 1 311 ? 3.545 59.677 35.702 1.00 49.66 311 HIS A N 1
ATOM 2525 C CA . HIS A 1 311 ? 3.593 61.028 36.245 1.00 49.66 311 HIS A CA 1
ATOM 2526 C C . HIS A 1 311 ? 3.494 62.041 35.102 1.00 49.66 311 HIS A C 1
ATOM 2528 O O . HIS A 1 311 ? 3.758 61.630 33.943 1.00 49.66 311 HIS A O 1
#

=== Feature glossary ===
Annotated list of the representations used here:

Nearest PDB structures. The Foldseek neighbor list gives the closest experimentally determined structures in the PDB, ranked by structural alignment. TM-score near 1 means near-identical fold; near 0.3 means only rough topology match. This is how one finds what a novel AlphaFold prediction most resembles in the solved-structure universe.

Foldseek 3Di. Foldseek's 3Di representation compresses backbone geometry into a per-residue letter drawn from a learned twenty-state alphabet. It captures the tertiary interaction pattern around each residue — which residues are packed against it in space, regardless of where they are in sequence.

Radius of gyration, Cα contacts, bounding box. Radius of gyration (Rg) is the root-mean-square distance of Cα atoms from their centroid — a single number for overall size and compactness. A globular domain of N residues has Rg ≈ 2.2·N^0.38 Å; an extended or disordered chain has a much larger Rg. The Cα contact count is the number of residue pairs whose Cα atoms are within 8 Å and are more than four positions apart in sequence — a standard proxy for tertiary packing density. The bounding box is the smallest axis-aligned box enclosing all Cα atoms.

InterPro / GO / CATH / organism. The annotation block draws on four external resources. InterPro: which protein families and domains the sequence belongs to. GO: standardized terms for what the protein does, what process it participates in, and where in the cell it acts. CATH: which structural fold it has in the CATH hierarchy. Organism: the species of origin.

mmCIF coor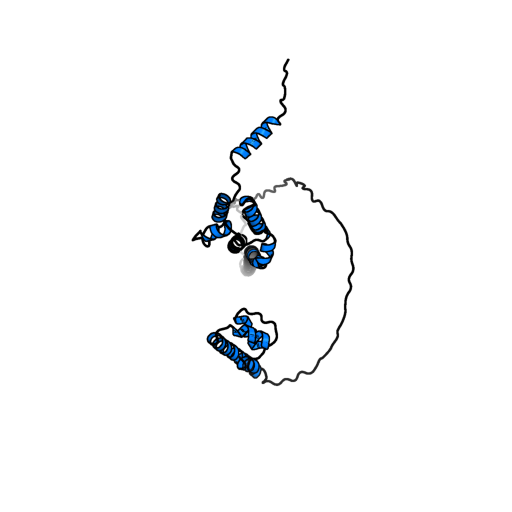dinates. The mmCIF block holds the 3D Cartesian coordinates of each backbone atom (N, Cα, C, O) in ångströms. mmCIF is the PDB's canonical archive format — a tagged-loop text representation of the atomic model.

pLDDT. pLDDT is the predicted lDDT-Cα score: AlphaFold's confidence that the local environment of each residue (all inter-atomic distances within 15 Å) is correctly placed. It is a per-residue number between 0 and 100, with higher meaning more reliable.

Backbone torsions (φ/ψ). φ (phi) and ψ (psi) are the two rotatable backbone dihedrals per residue: φ is the C(i-1)–N–Cα–C torsion, ψ is the N–Cα–C–N(i+1) torsion, both in degrees on (−180°, 180°]. α-helical residues cluster near (−60°, −45°); β-strand residues near (−120°, +130°). A Ramachandran plot is simply a scatter of (φ, ψ) for every residue.

B-factor. For experimental (PDB) structures, the B-factor (temperature factor) quantifies the positional spread of each atom in the crystal — a combination of thermal vibration and static disorder — in units of Å². High B-factors mark flexible loops or poorly resolved regions; low B-factors mark the rigid, well-ordered core.

Secondary structure (3-state, P-SEA). SS3 is a coarse helix/strand/coil call (letters a/b/c) made by the P-SEA algorithm from inter-Cα distances and dihedrals. It is less detailed than DSSP but needs only Cα positions.

Predicted aligned error. Predicted aligned error is AlphaFold's pairwise confidence. Unlike pLDDT (per-residue), PAE is per-residue-pair and captures whether two parts of the structure are correctly placed relative to each other. Units are ångströms of expected positional error.

Solvent-accessible surface area. Solvent-accessible surface area (SASA) is the area in Å² traced out by the centre of a 1.4 Å probe sphere (a water molecule) rolled over the protein's van der Waals surface (Shrake–Rupley / Lee–Richards construction). Buried residues have near-zero SASA; fully exposed residues can exceed 200 Å². The total SASA scales roughly with the number of surface residues.

Secondary structure (8-state, DSSP). The SS8 string is DSSP's per-residue secondary-structure call. α-helix (H) means an i→i+4 H-bond ladder; β-strand (E) means the residue participates in a β-sheet; 3₁₀ (G) and π (I) are tighter and wider helices; T/S are turns/bends; '-' is loop.

Rendered structure images. Structure images are PyMOL renders from six orthogonal camera directions. Cartoon representation draws helices as coils and strands as arrows; sticks shows the backbone as bonds; surface shows the solvent-excluded envelope. Rainbow coloring maps sequence position to hue (blue→red, N→C); chain coloring assigns a distinct color per polypeptide.

Sequence. The amino-acid sequence is the protein's primary structure: the linear order of residues from the N-terminus to the C-terminus, written in one-letter code. Everything else here — the 3D coordinates, the secondary structure, the domain annotations — is ultimately a consequence of this string.

Contact-map, Ramachandran, and PAE plots. Three diagnostic plots accompany the record. The Cα contact map visualizes the tertiary structure as a 2D adjacency matrix (8 Å cutoff, sequence-local contacts suppressed). The Ramachandran plot shows the distribution of backbone (φ, ψ) torsions, with points in the α and β basins reflecting secondary structure content. The PAE plot shows AlphaFold's inter-residue confidence as a color matrix.